Protein AF-0000000067027604 (afdb_homodimer)

Foldseek 3Di:
DDPPPPDPPPPPPPPPPPPPPPLQFDADPCQVVVQVVQQVVCVVDPFDWDFDLPDDADPPFDPLQVDAQDDDPPDDPQSNFQWHWDKDWQA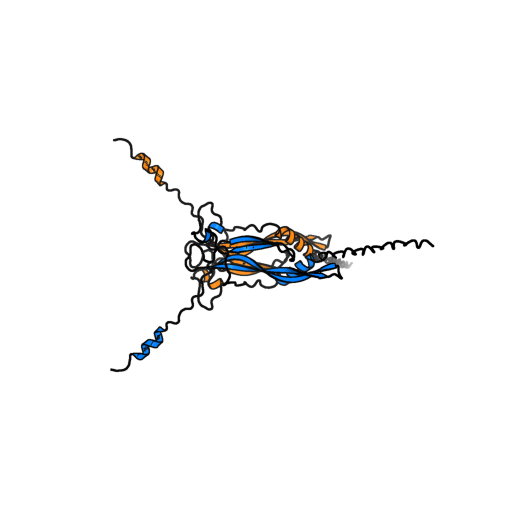DPQKVVRTDIAIHTRYQPGHPDPQKGKTFGKTWGWMWGFDDQDSVVSHTDTDIDIDIGTHTIDIDHDDDPPPPPPPPPPVPPPPPDD/DPPPPDPPDPPPPPPPPPPPPPLQFDADPCQVVVQVVQQVVCVVPPFDWDFDLPDDADPPFDPLQVDAQDDDPPDDPQSNFQWHWDKDWQADPQKVVRTDIAIGTRYQPGHPDPQKGKTFGKTWGWMWGFDDQDSVVSHTDTDIDIDIGTHTIDIGHDDDPPPPPPPPPPPPPPPDDD

InterPro domains:
  IPR010345 Interleukin-17 family [PF06083] (81-156)
  IPR029034 Cystine-knot cytokine [G3DSA:2.10.90.10] (58-162)
  IPR029034 Cystine-knot cytokine [SSF57501] (61-159)

Nearest PDB structures (foldseek):
  8usr-assembly2_D-2  TM=6.820E-01  e=3.608E-06  Homo sapiens
  5hi4-assembly1_A  TM=7.005E-01  e=5.761E-06  Homo sapiens
  7z2m-assembly1_K  TM=6.829E-01  e=5.761E-06  Homo sapiens
  7z2m-assembly2_I  TM=6.616E-01  e=6.108E-06  Homo sapiens
  5nan-assembly2_E  TM=6.176E-01  e=4.300E-06  Homo sapiens

Secondary structure (DSSP, 8-state):
------------------------PBPPTTHHHHHHHHHHHHHTS----B--TT----SSPPGGGGSPPP-STT--HHHHBSS-EEEEEEE-TTEESSEEEEEEE--SBPTTSTT-EEEEEEEEEEEEEEEEEETTTTEEEEEEEEEEEEEEEEEEPPP------TTSGGGGTT----/-------------------------B--TTHHHHHHHHHHHHHTS----B--TT----SSPPGGGGSPPP-STT--HHHHBSS-EEEEEEE-TTEESSEEEEEEE--SBPTTSTT-EEEEEEEEEEEEEEEEEETTTTEEEEEEEEEEEEEEEEEEPPP------GGGTGGGGG----

Structure (mmCIF, N/CA/C/O backbone):
data_AF-0000000067027604-model_v1
#
loop_
_entity.id
_entity.type
_entity.pdbx_description
1 polymer Interleukin-17
#
loop_
_atom_site.group_PDB
_atom_site.id
_atom_site.type_symbol
_atom_site.label_atom_id
_atom_site.label_alt_id
_atom_site.label_comp_id
_atom_site.label_asym_id
_atom_site.label_entity_id
_atom_site.label_seq_id
_atom_site.pdbx_PDB_ins_code
_atom_site.Cartn_x
_atom_site.Cartn_y
_atom_site.Cartn_z
_atom_site.occupancy
_atom_site.B_iso_or_equiv
_atom_site.auth_seq_id
_atom_site.auth_comp_id
_atom_site.auth_asym_id
_atom_site.auth_atom_id
_atom_site.pdbx_PDB_model_num
ATOM 1 N N . MET A 1 1 ? -77.75 60.719 7.766 1 31.36 1 MET A N 1
ATOM 2 C CA . MET A 1 1 ? -76.438 60.5 8.359 1 31.36 1 MET A CA 1
ATOM 3 C C . MET A 1 1 ? -75.75 59.25 7.746 1 31.36 1 MET A C 1
ATOM 5 O O . MET A 1 1 ? -76.25 58.156 7.828 1 31.36 1 MET A O 1
ATOM 9 N N . SER A 1 2 ? -75 59.469 6.578 1 37.28 2 SER A N 1
ATOM 10 C CA . SER A 1 2 ? -74.312 58.531 5.656 1 37.28 2 SER A CA 1
ATOM 11 C C . SER A 1 2 ? -73.125 57.875 6.32 1 37.28 2 SER A C 1
ATOM 13 O O . SER A 1 2 ? -72.25 58.531 6.832 1 37.28 2 SER A O 1
ATOM 15 N N . VAL A 1 3 ? -73.375 56.75 6.941 1 43.09 3 VAL A N 1
ATOM 16 C CA . VAL A 1 3 ? -72.375 55.938 7.621 1 43.09 3 VAL A CA 1
ATOM 17 C C . VAL A 1 3 ? -71.312 55.469 6.613 1 43.09 3 VAL A C 1
ATOM 19 O O . VAL A 1 3 ? -71.625 54.75 5.668 1 43.09 3 VAL A O 1
ATOM 22 N N . THR A 1 4 ? -70.25 56.281 6.348 1 41.25 4 THR A N 1
ATOM 23 C CA . THR A 1 4 ? -69.125 55.906 5.473 1 41.25 4 THR A CA 1
ATOM 24 C C . THR A 1 4 ? -68.375 54.75 6.047 1 41.25 4 THR A C 1
ATOM 26 O O . THR A 1 4 ? -68 54.75 7.23 1 41.25 4 THR A O 1
ATOM 29 N N . PHE A 1 5 ? -68.5 53.562 5.48 1 42.62 5 PHE A N 1
ATOM 30 C CA . PHE A 1 5 ? -67.812 52.312 5.742 1 42.62 5 PHE A CA 1
ATOM 31 C C . PHE A 1 5 ? -66.312 52.469 5.48 1 42.62 5 PHE A C 1
ATOM 33 O O . PHE A 1 5 ? -65.875 52.719 4.348 1 42.62 5 PHE A O 1
ATOM 40 N N . ARG A 1 6 ? -65.5 53 6.508 1 37.09 6 ARG A N 1
ATOM 41 C CA . ARG A 1 6 ? -64.062 53.062 6.391 1 37.09 6 ARG A CA 1
ATOM 42 C C . ARG A 1 6 ? -63.469 51.656 6.184 1 37.09 6 ARG A C 1
ATOM 44 O O . ARG A 1 6 ? -63.781 50.75 6.934 1 37.09 6 ARG A O 1
ATOM 51 N N . SER A 1 7 ? -63.031 51.281 4.961 1 38.53 7 SER A N 1
ATOM 52 C CA . SER A 1 7 ? -62.281 50.125 4.543 1 38.53 7 SER A CA 1
ATOM 53 C C . SER A 1 7 ? -61 49.938 5.355 1 38.53 7 SER A C 1
ATOM 55 O O . SER A 1 7 ? -60.219 50.906 5.52 1 38.53 7 SER A O 1
ATOM 57 N N . ALA A 1 8 ? -61.031 49.094 6.379 1 40.06 8 ALA A N 1
ATOM 58 C CA . ALA A 1 8 ? -59.844 48.719 7.172 1 40.06 8 ALA A CA 1
ATOM 59 C C . ALA A 1 8 ? -58.75 48.125 6.285 1 40.06 8 ALA A C 1
ATOM 61 O O . ALA A 1 8 ? -59 47.219 5.516 1 40.06 8 ALA A O 1
ATOM 62 N N . SER A 1 9 ? -57.75 48.969 5.938 1 40.44 9 SER A N 1
ATOM 63 C CA . SER A 1 9 ? -56.531 48.5 5.258 1 40.44 9 SER A CA 1
ATOM 64 C C . SER A 1 9 ? -55.844 47.406 6.039 1 40.44 9 SER A C 1
ATOM 66 O O . SER A 1 9 ? -55.688 47.5 7.258 1 40.44 9 SER A O 1
ATOM 68 N N . THR A 1 10 ? -56 46.125 5.703 1 42.69 10 THR A N 1
ATOM 69 C CA . THR A 1 10 ? -55.25 44.969 6.176 1 42.69 10 THR A CA 1
ATOM 70 C C . THR A 1 10 ? -53.75 45.188 5.965 1 42.69 10 THR A C 1
ATOM 72 O O . THR A 1 10 ? -53.281 45.25 4.824 1 42.69 10 THR A O 1
ATOM 75 N N . ARG A 1 11 ? -53.062 45.812 6.934 1 38.81 11 ARG A N 1
ATOM 76 C CA . ARG A 1 11 ? -51.594 45.812 6.918 1 38.81 11 ARG A CA 1
ATOM 77 C C . ARG A 1 11 ? -51.062 44.375 6.895 1 38.81 11 ARG A C 1
ATOM 79 O O . ARG A 1 11 ? -51.281 43.594 7.816 1 38.81 11 ARG A O 1
ATOM 86 N N . ARG A 1 12 ? -50.812 43.781 5.684 1 37.56 12 ARG A N 1
ATOM 87 C CA . ARG A 1 12 ? -49.969 42.594 5.555 1 37.56 12 ARG A CA 1
ATOM 88 C C . ARG A 1 12 ? -48.625 42.781 6.203 1 37.56 12 ARG A C 1
ATOM 90 O O . ARG A 1 12 ? -47.844 43.625 5.781 1 37.56 12 ARG A O 1
ATOM 97 N N . GLN A 1 13 ? -48.531 42.625 7.516 1 41.41 13 GLN A N 1
ATOM 98 C CA . GLN A 1 13 ? -47.188 42.531 8.07 1 41.41 13 GLN A CA 1
ATOM 99 C C . GLN A 1 13 ? -46.344 41.5 7.301 1 41.41 13 GLN A C 1
ATOM 101 O O . GLN A 1 13 ? -46.719 40.312 7.223 1 41.41 13 GLN A O 1
ATOM 106 N N . LYS A 1 14 ? -45.625 41.938 6.215 1 41.62 14 LYS A N 1
ATOM 107 C CA . LYS A 1 14 ? -44.531 41.094 5.664 1 41.62 14 LYS A CA 1
ATOM 108 C C . LYS A 1 14 ? -43.656 40.531 6.77 1 41.62 14 LYS A C 1
ATOM 110 O O . LYS A 1 14 ? -43 41.312 7.5 1 41.62 14 LYS A O 1
ATOM 115 N N . ILE A 1 15 ? -44.062 39.438 7.352 1 42.03 15 ILE A N 1
ATOM 116 C CA . ILE A 1 15 ? -43.031 38.719 8.078 1 42.03 15 ILE A CA 1
ATOM 117 C C . ILE A 1 15 ? -41.781 38.625 7.23 1 42.03 15 ILE A C 1
ATOM 119 O O . ILE A 1 15 ? -41.812 38.125 6.105 1 42.03 15 ILE A O 1
ATOM 123 N N . HIS A 1 16 ? -40.844 39.656 7.336 1 41.84 16 HIS A N 1
ATOM 124 C CA . HIS A 1 16 ? -39.5 39.375 6.844 1 41.84 16 HIS A CA 1
ATOM 125 C C . HIS A 1 16 ? -39.031 37.969 7.273 1 41.84 16 HIS A C 1
ATOM 127 O O . HIS A 1 16 ? -38.875 37.719 8.469 1 41.84 16 HIS A O 1
ATOM 133 N N . LEU A 1 17 ? -39.375 36.938 6.594 1 43.19 17 LEU A N 1
ATOM 134 C CA . LEU A 1 17 ? -38.531 35.75 6.738 1 43.19 17 LEU A CA 1
ATOM 135 C C . LEU A 1 17 ? -37.062 36.125 6.898 1 43.19 17 LEU A C 1
ATOM 137 O O . LEU A 1 17 ? -36.469 36.719 5.988 1 43.19 17 LEU A O 1
ATOM 141 N N . SER A 1 18 ? -36.656 36.594 8.109 1 42.34 18 SER A N 1
ATOM 142 C CA . SER A 1 18 ? -35.219 36.562 8.359 1 42.34 18 SER A CA 1
ATOM 143 C C . SER A 1 18 ? -34.562 35.406 7.578 1 42.34 18 SER A C 1
ATOM 145 O O . SER A 1 18 ? -35.062 34.281 7.574 1 42.34 18 SER A O 1
ATOM 147 N N . SER A 1 19 ? -34.031 35.625 6.418 1 45.84 19 SER A N 1
ATOM 148 C CA . SER A 1 19 ? -33.062 34.75 5.781 1 45.84 19 SER A CA 1
ATOM 149 C C . SER A 1 19 ? -32.281 33.938 6.816 1 45.84 19 SER A C 1
ATOM 151 O O . SER A 1 19 ? -31.516 34.531 7.598 1 45.84 19 SER A O 1
ATOM 153 N N . VAL A 1 20 ? -32.75 33 7.508 1 47.34 20 VAL A N 1
ATOM 154 C CA . VAL A 1 20 ? -31.859 32.062 8.172 1 47.34 20 VAL A CA 1
ATOM 155 C C . VAL A 1 20 ? -30.516 32.031 7.461 1 47.34 20 VAL A C 1
ATOM 157 O O . VAL A 1 20 ? -30.422 31.609 6.309 1 47.34 20 VAL A O 1
ATOM 160 N N . GLU A 1 21 ? -29.688 32.969 7.57 1 49.53 21 GLU A N 1
ATOM 161 C CA . GLU A 1 21 ? -28.281 32.844 7.16 1 49.53 21 GLU A CA 1
ATOM 162 C C . GLU A 1 21 ? -27.766 31.438 7.379 1 49.53 21 GLU A C 1
ATOM 164 O O . GLU A 1 21 ? -27.688 30.969 8.516 1 49.53 21 GLU A O 1
ATOM 169 N N . GLU A 1 22 ? -28.188 30.5 6.625 1 55.69 22 GLU A N 1
ATOM 170 C CA . GLU A 1 22 ? -27.547 29.188 6.664 1 55.69 22 GLU A CA 1
ATOM 171 C C . GLU A 1 22 ? -26.094 29.297 7.082 1 55.69 22 GLU A C 1
ATOM 173 O O . GLU A 1 22 ? -25.297 29.969 6.422 1 55.69 22 GLU A O 1
ATOM 178 N N . THR A 1 23 ? -25.766 29.5 8.32 1 60.03 23 THR A N 1
ATOM 179 C CA . THR A 1 23 ? -24.406 29.5 8.852 1 60.03 23 THR A CA 1
ATOM 180 C C . THR A 1 23 ? -23.531 28.5 8.109 1 60.03 23 THR A C 1
ATOM 182 O O . THR A 1 23 ? -23.766 27.297 8.172 1 60.03 23 THR A O 1
ATOM 185 N N . ILE A 1 24 ? -23 28.781 6.938 1 78.62 24 ILE A N 1
ATOM 186 C CA . ILE A 1 24 ? -22.062 27.969 6.16 1 78.62 24 ILE A CA 1
ATOM 187 C C . ILE A 1 24 ? -20.797 27.719 6.98 1 78.62 24 ILE A C 1
ATOM 189 O O . ILE A 1 24 ? -20.156 28.656 7.469 1 78.62 24 ILE A O 1
ATOM 193 N N . CYS A 1 25 ? -20.641 26.609 7.637 1 90.75 25 CYS A N 1
ATOM 194 C CA . CYS A 1 25 ? -19.422 26.234 8.336 1 90.75 25 CYS A CA 1
ATOM 195 C C . CYS A 1 25 ? -18.234 26.188 7.379 1 90.75 25 CYS A C 1
ATOM 197 O O . CYS A 1 25 ? -18.391 25.891 6.195 1 90.75 25 CYS A O 1
ATOM 199 N N . GLU A 1 26 ? -17.172 26.719 7.91 1 92.94 26 GLU A N 1
ATOM 200 C CA . GLU A 1 26 ? -15.914 26.641 7.168 1 92.94 26 GLU A CA 1
ATOM 201 C C . GLU A 1 26 ? -14.992 25.578 7.758 1 92.94 26 GLU A C 1
ATOM 203 O O . GLU A 1 26 ? -15.172 25.141 8.898 1 92.94 26 GLU A O 1
ATOM 208 N N . GLU A 1 27 ? -13.977 25.141 7.008 1 91.38 27 GLU A N 1
ATOM 209 C CA . GLU A 1 27 ? -12.938 24.25 7.531 1 91.38 27 GLU A CA 1
ATOM 210 C C . GLU A 1 27 ? -12.031 24.984 8.516 1 91.38 27 GLU A C 1
ATOM 212 O O . GLU A 1 27 ? -11.695 26.156 8.297 1 91.38 27 GLU A O 1
ATOM 217 N N . PRO A 1 28 ? -11.68 24.328 9.578 1 91.19 28 PRO A N 1
ATOM 218 C CA . PRO A 1 28 ? -10.742 24.984 10.492 1 91.19 28 PRO A CA 1
ATOM 219 C C . PRO A 1 28 ? -9.398 25.297 9.836 1 91.19 28 PRO A C 1
ATOM 221 O O . PRO A 1 28 ? -8.93 24.531 8.992 1 91.19 28 PRO A O 1
ATOM 224 N N . ASP A 1 29 ? -8.781 26.312 10.328 1 85.69 29 ASP A N 1
ATOM 225 C CA . ASP A 1 29 ? -7.535 26.797 9.727 1 85.69 29 ASP A CA 1
ATOM 226 C C . ASP A 1 29 ? -6.395 25.812 9.984 1 85.69 29 ASP A C 1
ATOM 228 O O . ASP A 1 29 ? -5.422 25.766 9.227 1 85.69 29 ASP A O 1
ATOM 232 N N . ASP A 1 30 ? -6.527 25.047 11.055 1 85.69 30 ASP A N 1
ATOM 233 C CA . ASP A 1 30 ? -5.422 24.172 11.438 1 85.69 30 ASP A CA 1
ATOM 234 C C . ASP A 1 30 ? -5.688 22.734 11.008 1 85.69 30 ASP A C 1
ATOM 236 O O . ASP A 1 30 ? -5.082 21.797 11.531 1 85.69 30 ASP A O 1
ATOM 240 N N . LEU A 1 31 ? -6.59 22.547 10.125 1 87.25 31 LEU A N 1
ATOM 241 C CA . LEU A 1 31 ? -7.004 21.219 9.727 1 87.25 31 LEU A CA 1
ATOM 242 C C . LEU A 1 31 ? -5.816 20.422 9.188 1 87.25 31 LEU A C 1
ATOM 244 O O . LEU A 1 31 ? -5.633 19.25 9.555 1 87.25 31 LEU A O 1
ATOM 248 N N . ASP A 1 32 ? -5.062 21.016 8.375 1 80.19 32 ASP A N 1
ATOM 249 C CA . ASP A 1 32 ? -3.9 20.359 7.797 1 80.19 32 ASP A CA 1
ATOM 250 C C . ASP A 1 32 ? -2.896 19.953 8.875 1 80.19 32 ASP A C 1
ATOM 252 O O . ASP A 1 32 ? -2.328 18.859 8.828 1 80.19 32 ASP A O 1
ATOM 256 N N . LEU A 1 33 ? -2.703 20.828 9.758 1 80.94 33 LEU A N 1
ATOM 257 C CA . LEU A 1 33 ? -1.783 20.531 10.852 1 80.94 33 LEU A CA 1
ATOM 258 C C . LEU A 1 33 ? -2.297 19.359 11.688 1 80.94 33 LEU A C 1
ATOM 260 O O . LEU A 1 33 ? -1.521 18.484 12.102 1 80.94 33 LEU A O 1
ATOM 264 N N . ARG A 1 34 ? -3.6 19.312 11.945 1 86.69 34 ARG A N 1
ATOM 265 C CA . ARG A 1 34 ? -4.203 18.219 12.711 1 86.69 34 ARG A CA 1
ATOM 266 C C . ARG A 1 34 ? -4.02 16.891 12 1 86.69 34 ARG A C 1
ATOM 268 O O . ARG A 1 34 ? -3.723 15.867 12.641 1 86.69 34 ARG A O 1
ATOM 275 N N . LEU A 1 35 ? -4.238 16.953 10.695 1 85.75 35 LEU A N 1
ATOM 276 C CA . LEU A 1 35 ? -4.074 15.734 9.914 1 85.75 35 LEU A CA 1
ATOM 277 C C . LEU A 1 35 ? -2.635 15.234 9.977 1 85.75 35 LEU A C 1
ATOM 279 O O . LEU A 1 35 ? -2.395 14.039 10.156 1 85.75 35 LEU A O 1
ATOM 283 N N . PHE A 1 36 ? -1.745 16.062 9.852 1 78.88 36 PHE A N 1
ATOM 284 C CA . PHE A 1 36 ? -0.335 15.695 9.875 1 78.88 36 PHE A CA 1
ATOM 285 C C . PHE A 1 36 ? 0.044 15.102 11.227 1 78.88 36 PHE A C 1
ATOM 287 O O . PHE A 1 36 ? 0.771 14.109 11.289 1 78.88 36 PHE A O 1
ATOM 294 N N . ASP A 1 37 ? -0.42 15.734 12.281 1 81.69 37 ASP A N 1
ATOM 295 C CA . ASP A 1 37 ? -0.165 15.203 13.617 1 81.69 37 ASP A CA 1
ATOM 296 C C . ASP A 1 37 ? -0.707 13.781 13.758 1 81.69 37 ASP A C 1
ATOM 298 O O . ASP A 1 37 ? -0.036 12.906 14.305 1 81.69 37 ASP A O 1
ATOM 302 N N . TRP A 1 38 ? -1.864 13.586 13.234 1 87.38 38 TRP A N 1
ATOM 303 C CA . TRP A 1 38 ? -2.502 12.273 13.281 1 87.38 38 TRP A CA 1
ATOM 304 C C . TRP A 1 38 ? -1.715 11.258 12.461 1 87.38 38 TRP A C 1
ATOM 306 O O . TRP A 1 38 ? -1.527 10.117 12.891 1 87.38 38 TRP A O 1
ATOM 316 N N . TYR A 1 39 ? -1.18 11.711 11.32 1 80.25 39 TYR A N 1
ATOM 317 C CA . TYR A 1 39 ? -0.356 10.859 10.461 1 80.25 39 TYR A CA 1
ATOM 318 C C . TYR A 1 39 ? 0.909 10.422 11.188 1 80.25 39 TYR A C 1
ATOM 320 O O . TYR A 1 39 ? 1.247 9.234 11.195 1 80.25 39 TYR A O 1
ATOM 328 N N . LYS A 1 40 ? 1.561 11.336 11.758 1 75.88 40 LYS A N 1
ATOM 329 C CA . LYS A 1 40 ? 2.809 11.039 12.453 1 75.88 40 LYS A CA 1
ATOM 330 C C . LYS A 1 40 ? 2.578 10.078 13.617 1 75.88 40 LYS A C 1
ATOM 332 O O . LYS A 1 40 ? 3.35 9.133 13.812 1 75.88 40 LYS A O 1
ATOM 337 N N . GLU A 1 41 ? 1.541 10.273 14.359 1 80.25 41 GLU A N 1
ATOM 338 C CA . GLU A 1 41 ? 1.223 9.414 15.492 1 80.25 41 GLU A CA 1
ATOM 339 C C . GLU A 1 41 ? 0.902 7.992 15.039 1 80.25 41 GLU A C 1
ATOM 341 O O . GLU A 1 41 ? 1.282 7.02 15.695 1 80.25 41 GLU A O 1
ATOM 346 N N . SER A 1 42 ? 0.217 7.875 13.875 1 79.44 42 SER A N 1
ATOM 347 C CA . SER A 1 42 ? -0.24 6.578 13.383 1 79.44 42 SER A CA 1
ATOM 348 C C . SER A 1 42 ? 0.879 5.832 12.664 1 79.44 42 SER A C 1
ATOM 350 O O . SER A 1 42 ? 0.852 4.605 12.57 1 79.44 42 SER A O 1
ATOM 352 N N . SER A 1 43 ? 1.734 6.566 11.922 1 71 43 SER A N 1
ATOM 353 C CA . SER A 1 43 ? 2.82 5.945 11.172 1 71 43 SER A CA 1
ATOM 354 C C . SER A 1 43 ? 3.793 5.227 12.102 1 71 43 SER A C 1
ATOM 356 O O . SER A 1 43 ? 4.469 4.281 11.68 1 71 43 SER A O 1
ATOM 358 N N . ASP A 1 44 ? 3.975 5.688 13.289 1 60.75 44 ASP A N 1
ATOM 359 C CA . ASP A 1 44 ? 4.871 5.074 14.266 1 60.75 44 ASP A CA 1
ATOM 360 C C . ASP A 1 44 ? 4.34 3.715 14.719 1 60.75 44 ASP A C 1
ATOM 362 O O . ASP A 1 44 ? 5.07 2.93 15.328 1 60.75 44 ASP A O 1
ATOM 366 N N . SER A 1 45 ? 3.125 3.529 14.391 1 56.91 45 SER A N 1
ATOM 367 C CA . SER A 1 45 ? 2.529 2.27 14.82 1 56.91 45 SER A CA 1
ATOM 368 C C . SER A 1 45 ? 2.598 1.22 13.711 1 56.91 45 SER A C 1
ATOM 370 O O . SER A 1 45 ? 2.607 1.559 12.531 1 56.91 45 SER A O 1
ATOM 372 N N . TYR A 1 46 ? 3.254 0.131 13.953 1 56.66 46 TYR A N 1
ATOM 373 C CA . TYR A 1 46 ? 3.406 -1.013 13.062 1 56.66 46 TYR A CA 1
ATOM 374 C C . TYR A 1 46 ? 2.133 -1.251 12.258 1 56.66 46 TYR A C 1
ATOM 376 O O . TYR A 1 46 ? 1.027 -1.147 12.797 1 56.66 46 TYR A O 1
ATOM 384 N N . SER A 1 47 ? 2.268 -0.988 10.922 1 62.03 47 SER A N 1
ATOM 385 C CA . SER A 1 47 ? 1.156 -1.332 10.039 1 62.03 47 SER A CA 1
ATOM 386 C C . SER A 1 47 ? 0.867 -2.83 10.07 1 62.03 47 SER A C 1
ATOM 388 O O . SER A 1 47 ? 1.703 -3.639 9.664 1 62.03 47 SER A O 1
ATOM 390 N N . ALA A 1 48 ? 0.067 -3.213 11.055 1 64.06 48 ALA A N 1
ATOM 391 C CA . ALA A 1 48 ? -0.371 -4.605 11.039 1 64.06 48 ALA A CA 1
ATOM 392 C C . ALA A 1 48 ? -1.144 -4.922 9.766 1 64.06 48 ALA A C 1
ATOM 394 O O . ALA A 1 48 ? -1.804 -4.047 9.195 1 64.06 48 ALA A O 1
ATOM 395 N N . GLU A 1 49 ? -0.749 -6.074 9.297 1 75.44 49 GLU A N 1
ATOM 396 C CA . GLU A 1 49 ? -1.524 -6.582 8.172 1 75.44 49 GLU A CA 1
ATOM 397 C C . GLU A 1 49 ? -2.998 -6.727 8.531 1 75.44 49 GLU A C 1
ATOM 399 O O . GLU A 1 49 ? -3.33 -7.277 9.586 1 75.44 49 GLU A O 1
ATOM 404 N N . ILE A 1 50 ? -3.809 -6.102 7.801 1 87.06 50 ILE A N 1
ATOM 405 C CA . ILE A 1 50 ? -5.242 -6.316 7.945 1 87.06 50 ILE A CA 1
ATOM 406 C C . ILE A 1 50 ? -5.68 -7.48 7.059 1 87.06 50 ILE A C 1
ATOM 408 O O . ILE A 1 50 ? -5.586 -7.406 5.832 1 87.06 50 ILE A O 1
ATOM 412 N N . ILE A 1 51 ? -6.102 -8.5 7.715 1 90.56 51 ILE A N 1
ATOM 413 C CA . ILE A 1 51 ? -6.469 -9.711 6.988 1 90.56 51 ILE A CA 1
ATOM 414 C C . ILE A 1 51 ? -7.965 -9.688 6.672 1 90.56 51 ILE A C 1
ATOM 416 O O . ILE A 1 51 ? -8.789 -9.477 7.562 1 90.56 51 ILE A O 1
ATOM 420 N N . ASP A 1 52 ? -8.258 -9.867 5.426 1 92.31 52 ASP A N 1
ATOM 421 C CA . ASP A 1 52 ? -9.648 -9.914 4.973 1 92.31 52 ASP A CA 1
ATOM 422 C C . ASP A 1 52 ? -9.891 -11.125 4.066 1 92.31 52 ASP A C 1
ATOM 424 O O . ASP A 1 52 ? -10 -10.977 2.848 1 92.31 52 ASP A O 1
ATOM 428 N N . GLU A 1 53 ? -10.117 -12.266 4.648 1 91.25 53 GLU A N 1
ATOM 429 C CA . GLU A 1 53 ? -10.305 -13.5 3.896 1 91.25 53 GLU A CA 1
ATOM 430 C C . GLU A 1 53 ? -11.703 -13.578 3.297 1 91.25 53 GLU A C 1
ATOM 432 O O . GLU A 1 53 ? -11.93 -14.297 2.322 1 91.25 53 GLU A O 1
ATOM 437 N N . ASP A 1 54 ? -12.617 -12.844 3.865 1 91.75 54 ASP A N 1
ATOM 438 C CA . ASP A 1 54 ? -14.016 -12.953 3.479 1 91.75 54 ASP A CA 1
ATOM 439 C C . ASP A 1 54 ? -14.422 -11.805 2.559 1 91.75 54 ASP A C 1
ATOM 441 O O . ASP A 1 54 ? -15.609 -11.5 2.418 1 91.75 54 ASP A O 1
ATOM 445 N N . TRP A 1 55 ? -13.406 -11.18 1.978 1 94.38 55 TRP A N 1
ATOM 446 C CA . TRP A 1 55 ? -13.742 -10.078 1.081 1 94.38 55 TRP A CA 1
ATOM 447 C C . TRP A 1 55 ? -14.641 -10.555 -0.051 1 94.38 55 TRP A C 1
ATOM 449 O O . TRP A 1 55 ? -14.625 -11.734 -0.421 1 94.38 55 TRP A O 1
ATOM 459 N N . ILE A 1 56 ? -15.484 -9.641 -0.556 1 92.62 56 ILE A N 1
ATOM 460 C CA . ILE A 1 56 ? -16.438 -9.961 -1.606 1 92.62 56 ILE A CA 1
ATOM 461 C C . ILE A 1 56 ? -16.078 -9.211 -2.887 1 92.62 56 ILE A C 1
ATOM 463 O O . ILE A 1 56 ? -16.078 -7.98 -2.91 1 92.62 56 ILE A O 1
ATOM 467 N N . PRO A 1 57 ? -15.711 -9.977 -3.893 1 91.12 57 PRO A N 1
ATOM 468 C CA . PRO A 1 57 ? -15.422 -9.305 -5.164 1 91.12 57 PRO A CA 1
ATOM 469 C C . PRO A 1 57 ? -16.672 -8.68 -5.793 1 91.12 57 PRO A C 1
ATOM 471 O O . PRO A 1 57 ? -17.797 -8.953 -5.352 1 91.12 57 PRO A O 1
ATOM 474 N N . MET A 1 58 ? -16.359 -7.844 -6.684 1 90 58 MET A N 1
ATOM 475 C CA . MET A 1 58 ? -17.469 -7.305 -7.473 1 90 58 MET A CA 1
ATOM 476 C C . MET A 1 58 ? -18.156 -8.414 -8.266 1 90 58 MET A C 1
ATOM 478 O O . MET A 1 58 ? -17.516 -9.367 -8.703 1 90 58 MET A O 1
ATOM 482 N N . PHE A 1 59 ? -19.531 -8.266 -8.445 1 92.88 59 PHE A N 1
ATOM 483 C CA . PHE A 1 59 ? -20.297 -9.211 -9.25 1 92.88 59 PHE A CA 1
ATOM 484 C C . PHE A 1 59 ? -21.094 -8.484 -10.328 1 92.88 59 PHE A C 1
ATOM 486 O O . PHE A 1 59 ? -21.75 -7.477 -10.047 1 92.88 59 PHE A O 1
ATOM 493 N N . PRO A 1 60 ? -21.141 -8.984 -11.586 1 96.19 60 PRO A N 1
ATOM 494 C CA . PRO A 1 60 ? -20.281 -10.094 -12.039 1 96.19 60 PRO A CA 1
ATOM 495 C C . PRO A 1 60 ? -18.812 -9.703 -12.133 1 96.19 60 PRO A C 1
ATOM 497 O O . PRO A 1 60 ? -18.484 -8.523 -12.305 1 96.19 60 PRO A O 1
ATOM 500 N N . GLU A 1 61 ? -17.891 -10.719 -11.969 1 96.62 61 GLU A N 1
ATOM 501 C CA . GLU A 1 61 ? -16.453 -10.469 -12.148 1 96.62 61 GLU A CA 1
ATOM 502 C C . GLU A 1 61 ? -16.141 -10.102 -13.602 1 96.62 61 GLU A C 1
ATOM 504 O O . GLU A 1 61 ? -16.828 -10.539 -14.523 1 96.62 61 GLU A O 1
ATOM 509 N N . PRO A 1 62 ? -15.195 -9.281 -13.812 1 97.06 62 PRO A N 1
ATOM 510 C CA . PRO A 1 62 ? -14.812 -8.953 -15.188 1 97.06 62 PRO A CA 1
ATOM 511 C C . PRO A 1 62 ? -14.312 -10.164 -15.969 1 97.06 62 PRO A C 1
ATOM 513 O O . PRO A 1 62 ? -13.914 -11.164 -15.367 1 97.06 62 PRO A O 1
ATOM 516 N N . ASP A 1 63 ? -14.32 -10.094 -17.234 1 97.25 63 ASP A N 1
ATOM 517 C CA . ASP A 1 63 ? -13.977 -11.188 -18.141 1 97.25 63 ASP A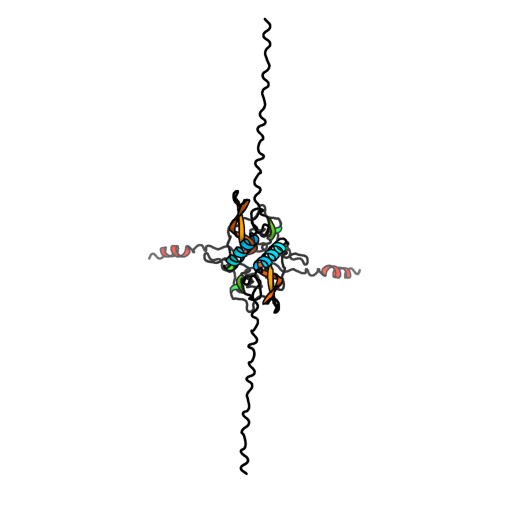 CA 1
ATOM 518 C C . ASP A 1 63 ? -12.555 -11.68 -17.891 1 97.25 63 ASP A C 1
ATOM 520 O O . ASP A 1 63 ? -12.25 -12.852 -18.109 1 97.25 63 ASP A O 1
ATOM 524 N N . ILE A 1 64 ? -11.672 -10.859 -17.469 1 97.31 64 ILE A N 1
ATOM 525 C CA . ILE A 1 64 ? -10.273 -11.211 -17.281 1 97.31 64 ILE A CA 1
ATOM 526 C C . ILE A 1 64 ? -10.156 -12.359 -16.281 1 97.31 64 ILE A C 1
ATOM 528 O O . ILE A 1 64 ? -9.195 -13.133 -16.328 1 97.31 64 ILE A O 1
ATOM 532 N N . CYS A 1 65 ? -11.141 -12.492 -15.445 1 97.81 65 CYS A N 1
ATOM 533 C CA . CYS A 1 65 ? -11.078 -13.492 -14.383 1 97.81 65 CYS A CA 1
ATOM 534 C C . CYS A 1 65 ? -11.375 -14.883 -14.922 1 97.81 65 CYS A C 1
ATOM 536 O O . CYS A 1 65 ? -11.109 -15.883 -14.258 1 97.81 65 CYS A O 1
ATOM 538 N N . LYS A 1 66 ? -11.883 -14.922 -16.109 1 96.06 66 LYS A N 1
ATOM 539 C CA . LYS A 1 66 ? -12.273 -16.188 -16.734 1 96.06 66 LYS A CA 1
ATOM 540 C C . LYS A 1 66 ? -11.18 -16.703 -17.672 1 96.06 66 LYS A C 1
ATOM 542 O O . LYS A 1 66 ? -11.297 -17.797 -18.234 1 96.06 66 LYS A O 1
ATOM 547 N N . LYS A 1 67 ? -10.133 -15.906 -17.812 1 96.5 67 LYS A N 1
ATOM 548 C CA . LYS A 1 67 ? -9.07 -16.234 -18.766 1 96.5 67 LYS A CA 1
ATOM 549 C C . LYS A 1 67 ? -7.746 -16.453 -18.062 1 96.5 67 LYS A C 1
ATOM 551 O O . LYS A 1 67 ? -7.512 -15.906 -16.984 1 96.5 67 LYS A O 1
ATOM 556 N N . LEU A 1 68 ? -6.922 -17.25 -18.672 1 95.75 68 LEU A N 1
ATOM 557 C CA . LEU A 1 68 ? -5.535 -17.344 -18.219 1 95.75 68 LEU A CA 1
ATOM 558 C C . LEU A 1 68 ? -4.812 -16.016 -18.422 1 95.75 68 LEU A C 1
ATOM 560 O O . LEU A 1 68 ? -5.156 -15.242 -19.312 1 95.75 68 LEU A O 1
ATOM 564 N N . PRO A 1 69 ? -3.82 -15.773 -17.578 1 96.88 69 PRO A N 1
ATOM 565 C CA . PRO A 1 69 ? -3.037 -14.555 -17.797 1 96.88 69 PRO A CA 1
ATOM 566 C C . PRO A 1 69 ? -2.42 -14.5 -19.203 1 96.88 69 PRO A C 1
ATOM 568 O O . PRO A 1 69 ? -1.936 -15.508 -19.703 1 96.88 69 PRO A O 1
ATOM 571 N N . GLU A 1 70 ? -2.531 -13.359 -19.75 1 95.88 70 GLU A N 1
ATOM 572 C CA . GLU A 1 70 ? -1.873 -13.117 -21.031 1 95.88 70 GLU A CA 1
ATOM 573 C C . GLU A 1 70 ? -0.385 -12.836 -20.844 1 95.88 70 GLU A C 1
ATOM 575 O O . GLU A 1 70 ? 0.001 -12.086 -19.953 1 95.88 70 GLU A O 1
ATOM 580 N N . THR A 1 71 ? 0.493 -13.406 -21.719 1 95.19 71 THR A N 1
ATOM 581 C CA . THR A 1 71 ? 1.921 -13.297 -21.438 1 95.19 71 THR A CA 1
ATOM 582 C C . THR A 1 71 ? 2.676 -12.797 -22.656 1 95.19 71 THR A C 1
ATOM 584 O O . THR A 1 71 ? 3.893 -12.969 -22.766 1 95.19 71 THR A O 1
ATOM 587 N N . GLY A 1 72 ? 1.984 -12.195 -23.562 1 94.5 72 GLY A N 1
ATOM 588 C CA . GLY A 1 72 ? 2.637 -11.648 -24.75 1 94.5 72 GLY A CA 1
ATOM 589 C C . GLY A 1 72 ? 3.605 -10.523 -24.422 1 94.5 72 GLY A C 1
ATOM 590 O O . GLY A 1 72 ? 3.607 -10 -23.312 1 94.5 72 GLY A O 1
ATOM 591 N N . ILE A 1 73 ? 4.383 -10.117 -25.375 1 92.69 73 ILE A N 1
ATOM 592 C CA . ILE A 1 73 ? 5.449 -9.141 -25.188 1 92.69 73 ILE A CA 1
ATOM 593 C C . ILE A 1 73 ? 4.855 -7.781 -24.844 1 92.69 73 ILE A C 1
ATOM 595 O O . ILE A 1 73 ? 5.441 -7.016 -24.078 1 92.69 73 ILE A O 1
ATOM 599 N N . ASP A 1 74 ? 3.627 -7.488 -25.266 1 93.62 74 ASP A N 1
ATOM 600 C CA . ASP A 1 74 ? 3.037 -6.168 -25.078 1 93.62 74 ASP A CA 1
ATOM 601 C C . ASP A 1 74 ? 2.066 -6.16 -23.906 1 93.62 74 ASP A C 1
ATOM 603 O O . ASP A 1 74 ? 1.3 -5.211 -23.734 1 93.62 74 ASP A O 1
ATOM 607 N N . THR A 1 75 ? 2.219 -7.145 -23.094 1 95.56 75 THR A N 1
ATOM 608 C CA . THR A 1 75 ? 1.247 -7.258 -22.016 1 95.56 75 THR A CA 1
ATOM 609 C C . THR A 1 75 ? 1.654 -6.387 -20.828 1 95.56 75 THR A C 1
ATOM 611 O O . THR A 1 75 ? 2.844 -6.16 -20.609 1 95.56 75 THR A O 1
ATOM 614 N N . SER A 1 76 ? 0.626 -5.871 -20.141 1 94.81 76 SER A N 1
ATOM 615 C CA . SER A 1 76 ? 0.839 -5.156 -18.891 1 94.81 76 SER A CA 1
ATOM 616 C C . SER A 1 76 ? 1.03 -6.125 -17.719 1 94.81 76 SER A C 1
ATOM 618 O O . SER A 1 76 ? 0.761 -7.32 -17.859 1 94.81 76 SER A O 1
ATOM 620 N N . THR A 1 77 ? 1.473 -5.621 -16.656 1 95.75 77 THR A N 1
ATOM 621 C CA . THR A 1 77 ? 1.639 -6.426 -15.445 1 95.75 77 THR A CA 1
ATOM 622 C C . THR A 1 77 ? 0.301 -7.004 -14.992 1 95.75 77 THR A C 1
ATOM 624 O O . THR A 1 77 ? 0.224 -8.172 -14.602 1 95.75 77 THR A O 1
ATOM 627 N N . MET A 1 78 ? -0.794 -6.211 -15.07 1 96.06 78 MET A N 1
ATOM 628 C CA . MET A 1 78 ? -2.105 -6.672 -14.625 1 96.06 78 MET A CA 1
ATOM 629 C C . MET A 1 78 ? -2.625 -7.789 -15.516 1 96.06 78 MET A C 1
ATOM 631 O O . MET A 1 78 ? -3.309 -8.703 -15.047 1 96.06 78 MET A O 1
ATOM 635 N N . GLN A 1 79 ? -2.285 -7.75 -16.75 1 97 79 GLN A N 1
ATOM 636 C CA . GLN A 1 79 ? -2.699 -8.805 -17.672 1 97 79 GLN A CA 1
ATOM 637 C C . GLN A 1 79 ? -1.982 -10.117 -17.359 1 97 79 GLN A C 1
ATOM 639 O O . GLN A 1 79 ? -2.508 -11.195 -17.625 1 97 79 GLN A O 1
ATOM 644 N N . ARG A 1 80 ? -0.83 -10.008 -16.766 1 97.5 80 ARG A N 1
ATOM 645 C CA . ARG A 1 80 ? -0.019 -11.188 -16.469 1 97.5 80 ARG A CA 1
ATOM 646 C C . ARG A 1 80 ? -0.183 -11.602 -15.008 1 97.5 80 ARG A C 1
ATOM 648 O O . ARG A 1 80 ? 0.217 -12.703 -14.617 1 97.5 80 ARG A O 1
ATOM 655 N N . SER A 1 81 ? -0.754 -10.789 -14.148 1 97.88 81 SER A N 1
ATOM 656 C CA . SER A 1 81 ? -0.935 -11.039 -12.719 1 97.88 81 SER A CA 1
ATOM 657 C C . SER A 1 81 ? -1.947 -12.156 -12.484 1 97.88 81 SER A C 1
ATOM 659 O O . SER A 1 81 ? -2.971 -12.227 -13.164 1 97.88 81 SER A O 1
ATOM 661 N N . LEU A 1 82 ? -1.653 -12.93 -11.492 1 98.44 82 LEU A N 1
ATOM 662 C CA . LEU A 1 82 ? -2.609 -13.961 -11.109 1 98.44 82 LEU A CA 1
ATOM 663 C C . LEU A 1 82 ? -3.805 -13.352 -10.375 1 98.44 82 LEU A C 1
ATOM 665 O O . LEU A 1 82 ? -4.898 -13.922 -10.391 1 98.44 82 LEU A O 1
ATOM 669 N N . CYS A 1 83 ? -3.615 -12.273 -9.734 1 98.62 83 CYS A N 1
ATOM 670 C CA . CYS A 1 83 ? -4.668 -11.539 -9.039 1 98.62 83 CYS A CA 1
ATOM 671 C C . CYS A 1 83 ? -4.66 -10.07 -9.438 1 98.62 83 CYS A C 1
ATOM 673 O O . CYS A 1 83 ? -4.215 -9.219 -8.672 1 98.62 83 CYS A O 1
ATOM 675 N N . PRO A 1 84 ? -5.211 -9.75 -10.609 1 98.12 84 PRO A N 1
ATOM 676 C CA . PRO A 1 84 ? -5.168 -8.359 -11.086 1 98.12 84 PRO A CA 1
ATOM 677 C C . PRO A 1 84 ? -6.066 -7.434 -10.273 1 98.12 84 PRO A C 1
ATOM 679 O O . PRO A 1 84 ? -7.055 -7.883 -9.688 1 98.12 84 PRO A O 1
ATOM 682 N N . TRP A 1 85 ? -5.68 -6.199 -10.242 1 96.81 85 TRP A N 1
ATOM 683 C CA . TRP A 1 85 ? -6.477 -5.168 -9.586 1 96.81 85 TRP A CA 1
ATOM 684 C C . TRP A 1 85 ? -6.562 -3.916 -10.445 1 96.81 85 TRP A C 1
ATOM 686 O O . TRP A 1 85 ? -5.883 -3.812 -11.477 1 96.81 85 TRP A O 1
ATOM 696 N N . GLN A 1 86 ? -7.414 -3.131 -10.086 1 93.06 86 GLN A N 1
ATOM 697 C CA . GLN A 1 86 ? -7.523 -1.802 -10.68 1 93.06 86 GLN A CA 1
ATOM 698 C C . GLN A 1 86 ? -7.414 -0.714 -9.617 1 93.06 86 GLN A C 1
ATOM 700 O O . GLN A 1 86 ? -7.875 -0.894 -8.484 1 93.06 86 GLN A O 1
ATOM 705 N N . TRP A 1 87 ? -6.789 0.364 -10.023 1 90.12 87 TRP A N 1
ATOM 706 C CA . TRP A 1 87 ? -6.691 1.506 -9.117 1 90.12 87 TRP A CA 1
ATOM 707 C C . TRP A 1 87 ? -7.918 2.406 -9.242 1 90.12 87 TRP A C 1
ATOM 709 O O . TRP A 1 87 ? -8.484 2.543 -10.328 1 90.12 87 TRP A O 1
ATOM 719 N N . ARG A 1 88 ? -8.219 2.932 -8.125 1 87.81 88 ARG A N 1
ATOM 720 C CA . ARG A 1 88 ? -9.312 3.896 -8.125 1 87.81 88 ARG A CA 1
ATOM 721 C C . ARG A 1 88 ? -9.062 5.008 -7.109 1 87.81 88 ARG A C 1
ATOM 723 O O . ARG A 1 88 ? -8.352 4.809 -6.125 1 87.81 88 ARG A O 1
ATOM 730 N N . LEU A 1 89 ? -9.625 6.121 -7.441 1 87.19 89 LEU A N 1
ATOM 731 C CA . LEU A 1 89 ? -9.609 7.223 -6.488 1 87.19 89 LEU A CA 1
ATOM 732 C C . LEU A 1 89 ? -10.875 7.23 -5.641 1 87.19 89 LEU A C 1
ATOM 734 O O . LEU A 1 89 ? -11.984 7.246 -6.18 1 87.19 89 LEU A O 1
ATOM 738 N N . ASN A 1 90 ? -10.703 7.094 -4.395 1 88.06 90 ASN A N 1
ATOM 739 C CA . ASN A 1 90 ? -11.789 7.184 -3.422 1 88.06 90 ASN A CA 1
ATOM 740 C C . ASN A 1 90 ? -11.969 8.609 -2.908 1 88.06 90 ASN A C 1
ATOM 742 O O . ASN A 1 90 ? -11.141 9.109 -2.145 1 88.06 90 ASN A O 1
ATOM 746 N N . HIS A 1 91 ? -13.055 9.297 -3.357 1 90.62 91 HIS A N 1
ATOM 747 C CA . HIS A 1 91 ? -13.312 10.672 -2.951 1 90.62 91 HIS A CA 1
ATOM 748 C C . HIS A 1 91 ? -14.367 10.727 -1.848 1 90.62 91 HIS A C 1
ATOM 750 O O . HIS A 1 91 ? -15.422 10.102 -1.96 1 90.62 91 HIS A O 1
ATOM 756 N N . ASP A 1 92 ? -14.094 11.414 -0.812 1 93.12 92 ASP A N 1
ATOM 757 C CA . ASP A 1 92 ? -14.992 11.664 0.31 1 93.12 92 ASP A CA 1
ATOM 758 C C . ASP A 1 92 ? -14.883 13.117 0.777 1 93.12 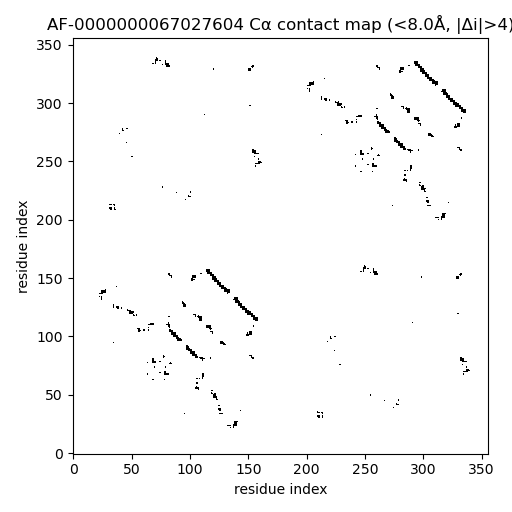92 ASP A C 1
ATOM 760 O O . ASP A 1 92 ? -13.875 13.516 1.359 1 93.12 92 ASP A O 1
ATOM 764 N N . GLU A 1 93 ? -15.938 13.93 0.581 1 91.88 93 GLU A N 1
ATOM 765 C CA . GLU A 1 93 ? -15.938 15.359 0.898 1 91.88 93 GLU A CA 1
ATOM 766 C C . GLU A 1 93 ? -15.883 15.586 2.406 1 91.88 93 GLU A C 1
ATOM 768 O O . GLU A 1 93 ? -15.562 16.688 2.859 1 91.88 93 GLU A O 1
ATOM 773 N N . HIS A 1 94 ? -16.172 14.594 3.148 1 94.56 94 HIS A N 1
ATOM 774 C CA . HIS A 1 94 ? -16.25 14.766 4.594 1 94.56 94 HIS A CA 1
ATOM 775 C C . HIS A 1 94 ? -15.023 14.172 5.281 1 94.56 94 HIS A C 1
ATOM 777 O O . HIS A 1 94 ? -15.023 13.969 6.5 1 94.56 94 HIS A O 1
ATOM 783 N N . ARG A 1 95 ? -13.977 13.945 4.469 1 94.06 95 ARG A N 1
ATOM 784 C CA . ARG A 1 95 ? -12.75 13.352 4.984 1 94.06 95 ARG A CA 1
ATOM 785 C C . ARG A 1 95 ? -11.523 14.133 4.52 1 94.06 95 ARG A C 1
ATOM 787 O O . ARG A 1 95 ? -11.508 14.688 3.42 1 94.06 95 ARG A O 1
ATOM 794 N N . GLU A 1 96 ? -10.578 14.188 5.414 1 89.44 96 GLU A N 1
ATOM 795 C CA . GLU A 1 96 ? -9.258 14.672 5.02 1 89.44 96 GLU A CA 1
ATOM 796 C C . GLU A 1 96 ? -8.195 13.594 5.211 1 89.44 96 GLU A C 1
ATOM 798 O O . GLU A 1 96 ? -8.109 12.984 6.281 1 89.44 96 GLU A O 1
ATOM 803 N N . PRO A 1 97 ? -7.375 13.352 4.207 1 87.44 97 PRO A N 1
ATOM 804 C CA . PRO A 1 97 ? -7.469 13.93 2.867 1 87.44 97 PRO A CA 1
ATOM 805 C C . PRO A 1 97 ? -8.719 13.484 2.117 1 87.44 97 PRO A C 1
ATOM 807 O O . PRO A 1 97 ? -9.234 12.391 2.363 1 87.44 97 PRO A O 1
ATOM 810 N N . LYS A 1 98 ? -9.164 14.227 1.155 1 88.69 98 LYS A N 1
ATOM 811 C CA . LYS A 1 98 ? -10.422 13.961 0.465 1 88.69 98 LYS A CA 1
ATOM 812 C C . LYS A 1 98 ? -10.258 12.852 -0.566 1 88.69 98 LYS A C 1
ATOM 814 O O . LYS A 1 98 ? -11.242 12.219 -0.967 1 88.69 98 LYS A O 1
ATOM 819 N N . ILE A 1 99 ? -9.023 12.719 -1.023 1 86.81 99 ILE A N 1
ATOM 820 C CA . ILE A 1 99 ? -8.781 11.727 -2.07 1 86.81 99 ILE A CA 1
ATOM 821 C C . ILE A 1 99 ? -7.793 10.68 -1.568 1 86.81 99 ILE A C 1
ATOM 823 O O . ILE A 1 99 ? -6.711 11.023 -1.076 1 86.81 99 ILE A O 1
ATOM 827 N N . LEU A 1 100 ? -8.148 9.422 -1.626 1 87.75 100 LEU A N 1
ATOM 828 C CA . LEU A 1 100 ? -7.27 8.289 -1.366 1 87.75 100 LEU A CA 1
ATOM 829 C C . LEU A 1 100 ? -7.207 7.363 -2.576 1 87.75 100 LEU A C 1
ATOM 831 O O . LEU A 1 100 ? -8.234 7.062 -3.189 1 87.75 100 LEU A O 1
ATOM 835 N N . SER A 1 101 ? -6.051 7.012 -2.914 1 87.38 101 SER A N 1
ATOM 836 C CA . SER A 1 101 ? -5.863 6.016 -3.965 1 87.38 101 SER A CA 1
ATOM 837 C C . SER A 1 101 ? -5.945 4.598 -3.406 1 87.38 101 SER A C 1
ATOM 839 O O . SER A 1 101 ? -5.293 4.281 -2.41 1 87.38 101 SER A O 1
ATOM 841 N N . GLU A 1 102 ? -6.809 3.787 -3.98 1 91.12 102 GLU A N 1
ATOM 842 C CA . GLU A 1 102 ? -6.91 2.41 -3.504 1 91.12 102 GLU A CA 1
ATOM 843 C C . GLU A 1 102 ? -7.012 1.429 -4.668 1 91.12 102 GLU A C 1
ATOM 845 O O . GLU A 1 102 ? -7.336 1.82 -5.789 1 91.12 102 GLU A O 1
ATOM 850 N N . ALA A 1 103 ? -6.617 0.214 -4.375 1 92.75 103 ALA A N 1
ATOM 851 C CA . ALA A 1 103 ? -6.742 -0.884 -5.328 1 92.75 103 ALA A CA 1
ATOM 852 C C . ALA A 1 103 ? -8.062 -1.623 -5.141 1 92.75 103 ALA A C 1
ATOM 854 O O . ALA A 1 103 ? -8.672 -1.561 -4.07 1 92.75 103 ALA A O 1
ATOM 855 N N . TYR A 1 104 ? -8.516 -2.189 -6.242 1 94.5 104 TYR A N 1
ATOM 856 C CA . TYR A 1 104 ? -9.656 -3.094 -6.227 1 94.5 104 TYR A CA 1
ATOM 857 C C . TYR A 1 104 ? -9.305 -4.426 -6.883 1 94.5 104 TYR A C 1
ATOM 859 O O . TYR A 1 104 ? -8.922 -4.465 -8.055 1 94.5 104 TYR A O 1
ATOM 867 N N . CYS A 1 105 ? -9.445 -5.434 -6.066 1 97.31 105 CYS A N 1
ATOM 868 C CA . CYS A 1 105 ? -9.156 -6.758 -6.602 1 97.31 105 CYS A CA 1
ATOM 869 C C . CYS A 1 105 ? -10.258 -7.215 -7.555 1 97.31 105 CYS A C 1
ATOM 871 O O . CYS A 1 105 ? -11.438 -7.09 -7.242 1 97.31 105 CYS A O 1
ATOM 873 N N . LEU A 1 106 ? -9.891 -7.832 -8.633 1 97.88 106 LEU A N 1
ATOM 874 C CA . LEU A 1 106 ? -10.859 -8.109 -9.688 1 97.88 106 LEU A CA 1
ATOM 875 C C . LEU A 1 106 ? -11.406 -9.531 -9.562 1 97.88 106 LEU A C 1
ATOM 877 O O . LEU A 1 106 ? -12.578 -9.773 -9.844 1 97.88 106 LEU A O 1
ATOM 881 N N . CYS A 1 107 ? -10.586 -10.438 -9.117 1 98.06 107 CYS A N 1
ATOM 882 C CA . CYS A 1 107 ? -10.945 -11.852 -9.203 1 98.06 107 CYS A CA 1
ATOM 883 C C . CYS A 1 107 ? -10.93 -12.5 -7.824 1 98.06 107 CYS A C 1
ATOM 885 O O . CYS A 1 107 ? -10.023 -12.25 -7.027 1 98.06 107 CYS A O 1
ATOM 887 N N . ARG A 1 108 ? -11.867 -13.352 -7.547 1 97.5 108 ARG A N 1
ATOM 888 C CA . ARG A 1 108 ? -11.875 -14.125 -6.309 1 97.5 108 ARG A CA 1
ATOM 889 C C . ARG A 1 108 ? -10.859 -15.258 -6.359 1 97.5 108 ARG A C 1
ATOM 891 O O . ARG A 1 108 ? -10.172 -15.531 -5.371 1 97.5 108 ARG A O 1
ATOM 898 N N . LYS A 1 109 ? -10.836 -15.891 -7.547 1 97.5 109 LYS A N 1
ATOM 899 C CA . LYS A 1 109 ? -9.906 -17 -7.75 1 97.5 109 LYS A CA 1
ATOM 900 C C . LYS A 1 109 ? -8.656 -16.547 -8.5 1 97.5 109 LYS A C 1
ATOM 902 O O . LYS A 1 109 ? -8.742 -15.727 -9.422 1 97.5 109 LYS A O 1
ATOM 907 N N . SER A 1 110 ? -7.5 -17.047 -8.102 1 97.94 110 SER A N 1
ATOM 908 C CA . SER A 1 110 ? -6.273 -16.75 -8.828 1 97.94 110 SER A CA 1
ATOM 909 C C . SER A 1 110 ? -6.3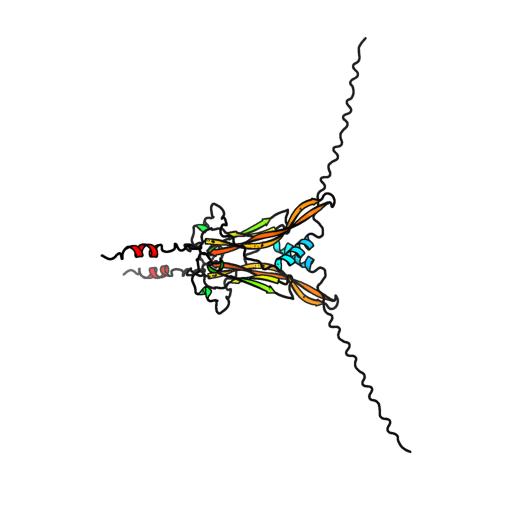24 -17.312 -10.25 1 97.94 110 SER A C 1
ATOM 911 O O . SER A 1 110 ? -6.676 -18.484 -10.445 1 97.94 110 SER A O 1
ATOM 913 N N . ARG A 1 111 ? -5.91 -16.453 -11.141 1 97.56 111 ARG A N 1
ATOM 914 C CA . ARG A 1 111 ? -5.895 -16.922 -12.523 1 97.56 111 ARG A CA 1
ATOM 915 C C . ARG A 1 111 ? -4.703 -17.844 -12.781 1 97.56 111 ARG A C 1
ATOM 917 O O . ARG A 1 111 ? -3.611 -17.609 -12.258 1 97.56 111 ARG A O 1
ATOM 924 N N . GLY A 1 112 ? -4.934 -18.875 -13.516 1 92.81 112 GLY A N 1
ATOM 925 C CA . GLY A 1 112 ? -3.834 -19.703 -13.969 1 92.81 112 GLY A CA 1
ATOM 926 C C . GLY A 1 112 ? -3.416 -20.75 -12.945 1 92.81 112 GLY A C 1
ATOM 927 O O . GLY A 1 112 ? -2.514 -21.547 -13.195 1 92.81 112 GLY A O 1
ATOM 928 N N . VAL A 1 113 ? -3.953 -20.672 -11.727 1 91.19 113 VAL A N 1
ATOM 929 C CA . VAL A 1 113 ? -3.592 -21.641 -10.695 1 91.19 113 VAL A CA 1
ATOM 930 C C . VAL A 1 113 ? -4.852 -22.172 -10.023 1 91.19 113 VAL A C 1
ATOM 932 O O . VAL A 1 113 ? -5.727 -21.391 -9.625 1 91.19 113 VAL A O 1
ATOM 935 N N . SER A 1 114 ? -4.863 -23.438 -9.914 1 90.06 114 SER A N 1
ATOM 936 C CA . SER A 1 114 ? -6.027 -24.047 -9.281 1 90.06 114 SER A CA 1
ATOM 937 C C . SER A 1 114 ? -5.918 -24.016 -7.762 1 90.06 114 SER A C 1
ATOM 939 O O . SER A 1 114 ? -4.836 -24.203 -7.203 1 90.06 114 SER A O 1
ATOM 941 N N . GLY A 1 115 ? -6.969 -23.609 -7.129 1 93.44 115 GLY A N 1
ATOM 942 C CA . GLY A 1 115 ? -7.086 -23.75 -5.684 1 93.44 115 GLY A CA 1
ATOM 943 C C . GLY A 1 115 ? -6.695 -22.5 -4.926 1 93.44 115 GLY A C 1
ATOM 944 O O . GLY A 1 115 ? -6.941 -22.391 -3.725 1 93.44 115 GLY A O 1
ATOM 945 N N . ALA A 1 116 ? -5.992 -21.609 -5.566 1 96.69 116 ALA A N 1
ATOM 946 C CA . ALA A 1 116 ? -5.586 -20.391 -4.883 1 96.69 116 ALA A CA 1
ATOM 947 C C . ALA A 1 116 ? -6.625 -19.281 -5.066 1 96.69 116 ALA A C 1
ATOM 949 O O . ALA A 1 116 ? -7.387 -19.297 -6.039 1 96.69 116 ALA A O 1
ATOM 950 N N . PHE A 1 117 ? -6.695 -18.391 -4.125 1 97.25 117 PHE A N 1
ATOM 951 C CA . PHE A 1 117 ? -7.633 -17.281 -4.176 1 97.25 117 PHE A CA 1
ATOM 952 C C . PHE A 1 117 ? -6.898 -15.945 -4.055 1 97.25 117 PHE A C 1
ATOM 954 O O . PHE A 1 117 ? -5.793 -15.891 -3.514 1 97.25 117 PHE A O 1
ATOM 961 N N . CYS A 1 118 ? -7.562 -14.953 -4.625 1 98.5 118 CYS A N 1
ATOM 962 C CA . CYS A 1 118 ? -7.035 -13.602 -4.488 1 98.5 118 CYS A CA 1
ATOM 963 C C . CYS A 1 118 ? -7.508 -12.961 -3.188 1 98.5 118 CYS A C 1
ATOM 965 O O . CYS A 1 118 ? -8.664 -13.109 -2.803 1 98.5 118 CYS A O 1
ATOM 967 N N . MET A 1 119 ? -6.598 -12.289 -2.553 1 97.94 119 MET A N 1
ATOM 968 C CA . MET A 1 119 ? -6.902 -11.578 -1.318 1 97.94 119 MET A CA 1
ATOM 969 C C . MET A 1 119 ? -6.355 -10.156 -1.367 1 97.94 119 MET A C 1
ATOM 971 O O . MET A 1 119 ? -5.234 -9.93 -1.836 1 97.94 119 MET A O 1
ATOM 975 N N . PRO A 1 120 ? -7.148 -9.234 -0.951 1 97.81 120 PRO A N 1
ATOM 976 C CA . PRO A 1 120 ? -6.641 -7.863 -0.912 1 97.81 120 PRO A CA 1
ATOM 977 C C . PRO A 1 120 ? -5.543 -7.668 0.133 1 97.81 120 PRO A C 1
ATOM 97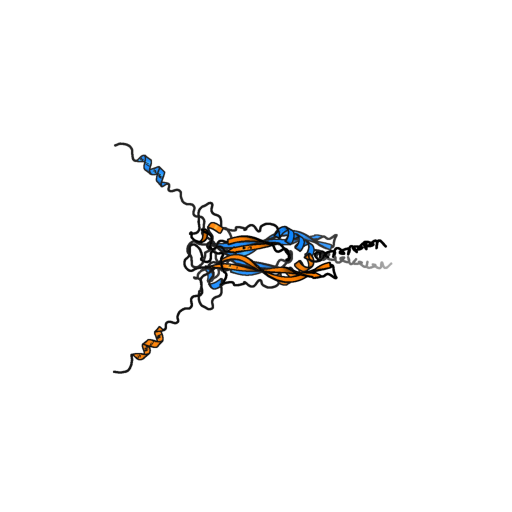9 O O . PRO A 1 120 ? -5.594 -8.273 1.206 1 97.81 120 PRO A O 1
ATOM 982 N N . ILE A 1 121 ? -4.562 -6.922 -0.234 1 96.06 121 ILE A N 1
ATOM 983 C CA . ILE A 1 121 ? -3.6 -6.398 0.727 1 96.06 121 ILE A CA 1
ATOM 984 C C . ILE A 1 121 ? -4.098 -5.07 1.285 1 96.06 121 ILE A C 1
ATOM 986 O O . ILE A 1 121 ? -4.195 -4.078 0.555 1 96.06 121 ILE A O 1
ATOM 990 N N . LYS A 1 122 ? -4.371 -5.078 2.568 1 93.44 122 LYS A N 1
ATOM 991 C CA . LYS A 1 122 ? -5.012 -3.906 3.156 1 93.44 122 LYS A CA 1
ATOM 992 C C . LYS A 1 122 ? -4.086 -3.213 4.148 1 93.44 122 LYS A C 1
ATOM 994 O O . LYS A 1 122 ? -3.305 -3.869 4.84 1 93.44 122 LYS A O 1
ATOM 999 N N . ARG A 1 123 ? -4.238 -1.91 4.16 1 88.31 123 ARG A N 1
ATOM 1000 C CA . ARG A 1 123 ? -3.514 -1.056 5.094 1 88.31 123 ARG A CA 1
ATOM 1001 C C . ARG A 1 123 ? -4.43 0.017 5.676 1 88.31 123 ARG A C 1
ATOM 1003 O O . ARG A 1 123 ? -5.508 0.277 5.141 1 88.31 123 ARG A O 1
ATOM 1010 N N . GLU A 1 124 ? -3.881 0.567 6.715 1 88.5 124 GLU A N 1
ATOM 1011 C CA . GLU A 1 124 ? -4.625 1.659 7.332 1 88.5 124 GLU A CA 1
ATOM 1012 C C . GLU A 1 124 ? -3.971 3.008 7.043 1 88.5 124 GLU A C 1
ATOM 1014 O O . GLU A 1 124 ? -2.742 3.117 7.031 1 88.5 124 GLU A O 1
ATOM 1019 N N . VAL A 1 125 ? -4.848 3.986 6.844 1 86.81 125 VAL A N 1
ATOM 1020 C CA . VAL A 1 125 ? -4.375 5.355 6.652 1 86.81 125 VAL A CA 1
ATOM 1021 C C . VAL A 1 125 ? -5.078 6.285 7.641 1 86.81 125 VAL A C 1
ATOM 1023 O O . VAL A 1 125 ? -6.273 6.133 7.902 1 86.81 125 VAL A O 1
ATOM 1026 N N . ALA A 1 126 ? -4.285 7.203 8.211 1 88.94 126 ALA A N 1
ATOM 1027 C CA . ALA A 1 126 ? -4.84 8.211 9.109 1 88.94 126 ALA A CA 1
ATOM 1028 C C . ALA A 1 126 ? -5.672 9.234 8.336 1 88.94 126 ALA A C 1
ATOM 1030 O O . ALA A 1 126 ? -5.223 9.773 7.324 1 88.94 126 ALA A O 1
ATOM 1031 N N . VAL A 1 127 ? -6.887 9.461 8.859 1 91.81 127 VAL A N 1
ATOM 1032 C CA . VAL A 1 127 ? -7.75 10.461 8.242 1 91.81 127 VAL A CA 1
ATOM 1033 C C . VAL A 1 127 ? -8.461 11.273 9.32 1 91.81 127 VAL A C 1
ATOM 1035 O O . VAL A 1 127 ? -8.5 10.867 10.484 1 91.81 127 VAL A O 1
ATOM 1038 N N . LEU A 1 128 ? -8.867 12.484 8.93 1 95 128 LEU A N 1
ATOM 1039 C CA . LEU A 1 128 ? -9.797 13.266 9.734 1 95 128 LEU A CA 1
ATOM 1040 C C . LEU A 1 128 ? -11.195 13.25 9.125 1 95 128 LEU A C 1
ATOM 1042 O O . LEU A 1 128 ? -11.375 13.625 7.969 1 95 128 LEU A O 1
ATOM 1046 N N . ARG A 1 129 ? -12.188 12.859 9.906 1 97.19 129 ARG A N 1
ATOM 1047 C CA . ARG A 1 129 ? -13.562 12.781 9.438 1 97.19 129 ARG A CA 1
ATOM 1048 C C . ARG A 1 129 ? -14.398 13.945 9.984 1 97.19 129 ARG A C 1
ATOM 1050 O O . ARG A 1 129 ? -14.406 14.188 11.195 1 97.19 129 ARG A O 1
ATOM 1057 N N . ARG A 1 130 ? -15.086 14.602 9.062 1 96 130 ARG A N 1
ATOM 1058 C CA . ARG A 1 130 ? -15.977 15.695 9.445 1 96 130 ARG A CA 1
ATOM 1059 C C . ARG A 1 130 ? -17.234 15.164 10.125 1 96 130 ARG A C 1
ATOM 1061 O O . ARG A 1 130 ? -17.906 14.273 9.602 1 96 130 ARG A O 1
ATOM 1068 N N . ILE A 1 131 ? -17.594 15.68 11.195 1 94.56 131 ILE A N 1
ATOM 1069 C CA . ILE A 1 131 ? -18.719 15.125 11.938 1 94.56 131 ILE A CA 1
ATOM 1070 C C . ILE A 1 131 ? -19.859 16.141 11.992 1 94.56 131 ILE A C 1
ATOM 1072 O O . ILE A 1 131 ? -21.031 15.781 11.914 1 94.56 131 ILE A O 1
ATOM 1076 N N . LEU A 1 132 ? -19.578 17.406 12.219 1 92.5 132 LEU A N 1
ATOM 1077 C CA . LEU A 1 132 ? -20.688 18.375 12.328 1 92.5 132 LEU A CA 1
ATOM 1078 C C . LEU A 1 132 ? -20.188 19.797 12.094 1 92.5 132 LEU A C 1
ATOM 1080 O O . LEU A 1 132 ? -18.984 20.047 12.094 1 92.5 132 LEU A O 1
ATOM 1084 N N . CYS A 1 133 ? -21.219 20.578 11.836 1 93.19 133 CYS A N 1
ATOM 1085 C CA . CYS A 1 133 ? -21 22.016 11.828 1 93.19 133 CYS A CA 1
ATOM 1086 C C . CYS A 1 133 ? -21.266 22.625 13.195 1 93.19 133 CYS A C 1
ATOM 1088 O O . CYS A 1 133 ? -22.375 22.5 13.727 1 93.19 133 CYS A O 1
ATOM 1090 N N . ASN A 1 134 ? -20.219 23.172 13.812 1 92.75 134 ASN A N 1
ATOM 1091 C CA . ASN A 1 134 ? -20.391 23.875 15.078 1 92.75 134 ASN A CA 1
ATOM 1092 C C . ASN A 1 134 ? -20.922 25.297 14.859 1 92.75 134 ASN A C 1
ATOM 1094 O O . ASN A 1 134 ? -20.188 26.156 14.383 1 92.75 134 ASN A O 1
ATOM 1098 N N . PRO A 1 135 ? -22.047 25.531 15.203 1 90.69 135 PRO A N 1
ATOM 1099 C CA . PRO A 1 135 ? -22.625 26.859 14.914 1 90.69 135 PRO A CA 1
ATOM 1100 C C . PRO A 1 135 ? -22 27.969 15.75 1 90.69 135 PRO A C 1
ATOM 1102 O O . PRO A 1 135 ? -22.094 29.141 15.383 1 90.69 135 PRO A O 1
ATOM 1105 N N . ILE A 1 136 ? -21.438 27.562 16.844 1 92.19 136 ILE A N 1
ATOM 1106 C CA . ILE A 1 136 ? -20.812 28.562 17.719 1 92.19 136 ILE A CA 1
ATOM 1107 C C . ILE A 1 136 ? -19.516 29.062 17.109 1 92.19 136 ILE A C 1
ATOM 1109 O O . ILE A 1 136 ? -19.297 30.266 16.984 1 92.19 136 ILE A O 1
ATOM 1113 N N . THR A 1 137 ? -18.688 28.141 16.656 1 91.25 137 THR A N 1
ATOM 1114 C CA . THR A 1 137 ? -17.375 28.5 16.125 1 91.25 137 THR A CA 1
ATOM 1115 C C . THR A 1 137 ? -17.453 28.812 14.633 1 91.25 137 THR A C 1
ATOM 1117 O O . THR A 1 137 ? -16.562 29.453 14.07 1 91.25 137 THR A O 1
ATOM 1120 N N . GLY A 1 138 ? -18.547 28.312 14.07 1 93.25 138 GLY A N 1
ATOM 1121 C CA . GLY A 1 138 ? -18.672 28.484 12.633 1 93.25 138 GLY A CA 1
ATOM 1122 C C . GLY A 1 138 ? -17.781 27.547 11.844 1 93.25 138 GLY A C 1
ATOM 1123 O O . GLY A 1 138 ? -17.531 27.781 10.656 1 93.25 138 GLY A O 1
ATOM 1124 N N . HIS A 1 139 ? -17.141 26.594 12.508 1 94.62 139 HIS A N 1
ATOM 1125 C CA . HIS A 1 139 ? -16.234 25.641 11.875 1 94.62 139 HIS A CA 1
ATOM 1126 C C . HIS A 1 139 ? -16.781 24.219 11.953 1 94.62 139 HIS A C 1
ATOM 1128 O O . HIS A 1 139 ? -17.547 23.891 12.867 1 94.62 139 HIS A O 1
ATOM 1134 N N . TYR A 1 140 ? -16.344 23.484 10.906 1 94.81 140 TYR A N 1
ATOM 1135 C CA . TYR A 1 140 ? -16.625 22.047 10.977 1 94.81 140 TYR A CA 1
ATOM 1136 C C . TYR A 1 140 ? -15.758 21.391 12.039 1 94.81 140 TYR A C 1
ATOM 1138 O O . TYR A 1 140 ? -14.602 21.766 12.234 1 94.81 140 TYR A O 1
ATOM 1146 N N . GLU A 1 141 ? -16.328 20.391 12.633 1 95.69 141 GLU A N 1
ATOM 1147 C CA . GLU A 1 141 ? -15.586 19.547 13.578 1 95.69 141 GLU A CA 1
ATOM 1148 C C . GLU A 1 141 ? -15.148 18.234 12.938 1 95.69 141 GLU A C 1
ATOM 1150 O O . GLU A 1 141 ? -15.906 17.641 12.172 1 95.69 141 GLU A O 1
ATOM 1155 N N . TYR A 1 142 ? -13.883 17.844 13.297 1 96.19 142 TYR A N 1
ATOM 1156 C CA . TYR A 1 142 ? -13.297 16.625 12.742 1 96.19 142 TYR A CA 1
ATOM 1157 C C . TYR A 1 142 ? -12.859 15.672 13.852 1 96.19 142 TYR A C 1
ATOM 1159 O O . TYR A 1 142 ? -12.539 16.109 14.961 1 96.19 142 TYR A O 1
ATOM 1167 N N . VAL A 1 143 ? -12.938 14.367 13.547 1 97.19 143 VAL A N 1
ATOM 1168 C CA . VAL A 1 143 ? -12.414 13.367 14.469 1 97.19 143 VAL A CA 1
ATOM 1169 C C . VAL A 1 143 ? -11.336 12.539 13.766 1 97.19 143 VAL A C 1
ATOM 1171 O O . VAL A 1 143 ? -11.383 12.352 12.555 1 97.19 143 VAL A O 1
ATOM 1174 N N . ARG A 1 144 ? -10.375 12 14.531 1 96 144 ARG A N 1
ATOM 1175 C CA . ARG A 1 144 ? -9.336 11.102 14.039 1 96 144 ARG A CA 1
ATOM 1176 C C . ARG A 1 144 ? -9.898 9.719 13.742 1 96 144 ARG A C 1
ATOM 1178 O O . ARG A 1 144 ? -10.68 9.18 14.531 1 96 144 ARG A O 1
ATOM 1185 N N . GLU A 1 145 ? -9.562 9.227 12.586 1 95.12 145 GLU A N 1
ATOM 1186 C CA . GLU A 1 145 ? -10.023 7.898 12.18 1 95.12 145 GLU A CA 1
ATOM 1187 C C . GLU A 1 145 ? -8.961 7.172 11.359 1 95.12 145 GLU A C 1
ATOM 1189 O O . GLU A 1 145 ? -8.141 7.809 10.695 1 95.12 145 GLU A O 1
ATOM 1194 N N . MET A 1 146 ? -8.938 5.879 11.547 1 90.5 146 MET A N 1
ATOM 1195 C CA . MET A 1 146 ? -8.148 5.035 10.656 1 90.5 146 MET A CA 1
ATOM 1196 C C . MET A 1 146 ? -9.016 4.441 9.555 1 90.5 146 MET A C 1
ATOM 1198 O O . MET A 1 146 ? -10.031 3.797 9.836 1 90.5 146 MET A O 1
ATOM 1202 N N . GLN A 1 147 ? -8.594 4.738 8.344 1 91.5 147 GLN A N 1
ATOM 1203 C CA . GLN A 1 147 ? -9.328 4.191 7.211 1 91.5 147 GLN A CA 1
ATOM 1204 C C . GLN A 1 147 ? -8.562 3.047 6.555 1 91.5 147 GLN A C 1
ATOM 1206 O O . GLN A 1 147 ? -7.391 3.199 6.207 1 91.5 147 GLN A O 1
ATOM 1211 N N . THR A 1 148 ? -9.273 1.921 6.312 1 91.81 148 THR A N 1
ATOM 1212 C CA . THR A 1 148 ? -8.664 0.777 5.641 1 91.81 148 THR A CA 1
ATOM 1213 C C . THR A 1 148 ? -8.742 0.938 4.125 1 91.81 148 THR A C 1
ATOM 1215 O O . THR A 1 148 ? -9.805 1.268 3.584 1 91.81 148 THR A O 1
ATOM 1218 N N . ILE A 1 149 ? -7.551 0.812 3.523 1 91.44 149 ILE A N 1
ATOM 1219 C CA . ILE A 1 149 ? -7.543 0.842 2.066 1 91.44 149 ILE A CA 1
ATOM 1220 C C . ILE A 1 149 ? -6.84 -0.402 1.527 1 91.44 149 ILE A C 1
ATOM 1222 O O . ILE A 1 149 ? -5.977 -0.972 2.195 1 91.44 149 ILE A O 1
ATOM 1226 N N . THR A 1 150 ? -7.242 -0.844 0.314 1 94.06 150 THR A N 1
ATOM 1227 C CA . THR A 1 150 ? -6.551 -1.907 -0.406 1 94.06 150 THR A CA 1
ATOM 1228 C C . THR A 1 150 ? -5.406 -1.34 -1.244 1 94.06 150 THR A C 1
ATOM 1230 O O . THR A 1 150 ? -5.574 -0.325 -1.924 1 94.06 150 THR A O 1
ATOM 1233 N N . VAL A 1 151 ? -4.242 -2.023 -1.146 1 92.81 151 VAL A N 1
ATOM 1234 C CA . VAL A 1 151 ? -3.092 -1.469 -1.854 1 92.81 151 VAL A CA 1
ATOM 1235 C C . VAL A 1 151 ? -2.631 -2.443 -2.936 1 92.81 151 VAL A C 1
ATOM 1237 O O . VAL A 1 151 ? -1.678 -2.164 -3.666 1 92.81 151 VAL A O 1
ATOM 1240 N N . GLY A 1 152 ? -3.279 -3.586 -3.053 1 95.38 152 GLY A N 1
ATOM 1241 C CA . GLY A 1 152 ? -3.012 -4.617 -4.043 1 95.38 152 GLY A CA 1
ATOM 1242 C C . GLY A 1 152 ? -3.703 -5.934 -3.732 1 95.38 152 GLY A C 1
ATOM 1243 O O . GLY A 1 152 ? -4.441 -6.039 -2.752 1 95.38 152 GLY A O 1
ATOM 1244 N N . CYS A 1 153 ? -3.438 -6.879 -4.547 1 98.06 153 CYS A N 1
ATOM 1245 C CA . CYS A 1 153 ? -4.004 -8.211 -4.367 1 98.06 153 CYS A CA 1
ATOM 1246 C C . CYS A 1 153 ? -2.934 -9.281 -4.531 1 98.06 153 CYS A C 1
ATOM 1248 O O . CYS A 1 153 ? -1.977 -9.102 -5.285 1 98.06 153 CYS A O 1
ATOM 1250 N N . HIS A 1 154 ? -3.078 -10.312 -3.83 1 98.19 154 HIS A N 1
ATOM 1251 C CA . HIS A 1 154 ? -2.09 -11.383 -3.895 1 98.19 154 HIS A CA 1
ATOM 1252 C C . HIS A 1 154 ? -2.754 -12.75 -3.818 1 98.19 154 HIS A C 1
ATOM 1254 O O . HIS A 1 154 ? -3.926 -12.859 -3.453 1 98.19 154 HIS A O 1
ATOM 1260 N N . SER A 1 155 ? -2.023 -13.773 -4.195 1 98.44 155 SER A N 1
ATOM 1261 C CA . SER A 1 155 ? -2.553 -15.133 -4.285 1 98.44 155 SER A CA 1
ATOM 1262 C C . SER A 1 155 ? -2.244 -15.93 -3.025 1 98.44 155 SER A C 1
ATOM 1264 O O . SER A 1 155 ? -1.089 -16.016 -2.602 1 98.44 155 SER A O 1
ATOM 1266 N N . VAL A 1 156 ? -3.273 -16.594 -2.506 1 97.94 156 VAL A N 1
ATOM 1267 C CA . VAL A 1 156 ? -3.16 -17.312 -1.244 1 97.94 156 VAL A CA 1
ATOM 1268 C C . VAL A 1 156 ? -3.9 -18.641 -1.345 1 97.94 156 VAL A C 1
ATOM 1270 O O . VAL A 1 156 ? -4.98 -18.719 -1.935 1 97.94 156 VAL A O 1
ATOM 1273 N N . LEU A 1 157 ? -3.324 -19.641 -0.783 1 97.12 157 LEU A N 1
ATOM 1274 C CA . LEU A 1 157 ? -4.039 -20.922 -0.689 1 97.12 157 LEU A CA 1
ATOM 1275 C C . LEU A 1 157 ? -4.988 -20.922 0.506 1 97.12 157 LEU A C 1
ATOM 1277 O O . LEU A 1 157 ? -4.699 -20.297 1.533 1 97.12 157 LEU A O 1
ATOM 1281 N N . PRO A 1 158 ? -6.121 -21.594 0.407 1 95.25 158 PRO A N 1
ATOM 1282 C CA . PRO A 1 158 ? -7.031 -21.719 1.548 1 95.25 158 PRO A CA 1
ATOM 1283 C C . PRO A 1 158 ? -6.496 -22.641 2.639 1 95.25 158 PRO A C 1
ATOM 1285 O O . PRO A 1 158 ? -5.625 -23.469 2.377 1 95.25 158 PRO A O 1
ATOM 1288 N N . ARG A 1 159 ? -7.008 -22.406 3.783 1 94.5 159 ARG A N 1
ATOM 1289 C CA . ARG A 1 159 ? -6.719 -23.359 4.848 1 94.5 159 ARG A CA 1
ATOM 1290 C C . ARG A 1 159 ? -7.414 -24.688 4.594 1 94.5 159 ARG A C 1
ATOM 1292 O O . ARG A 1 159 ? -8.539 -24.719 4.102 1 94.5 159 ARG A O 1
ATOM 1299 N N . THR A 1 160 ? -6.711 -25.797 4.719 1 87.94 160 THR A N 1
ATOM 1300 C CA . THR A 1 160 ? -7.293 -27.125 4.566 1 87.94 160 THR A CA 1
ATOM 1301 C C . THR A 1 160 ? -7.508 -27.781 5.926 1 87.94 160 THR A C 1
ATOM 1303 O O . THR A 1 160 ? -6.68 -27.641 6.828 1 87.94 160 THR A O 1
ATOM 1306 N N . GLN A 1 161 ? -8.75 -27.938 6.348 1 73.75 161 GLN A N 1
ATOM 1307 C CA . GLN A 1 161 ? -9.055 -28.703 7.559 1 73.75 161 GLN A CA 1
ATOM 1308 C C . GLN A 1 161 ? -8.773 -30.188 7.367 1 73.75 161 GLN A C 1
ATOM 1310 O O . GLN A 1 161 ? -9.117 -30.766 6.332 1 73.75 161 GLN A O 1
ATOM 1315 N N . PHE A 1 162 ? -7.598 -30.641 7.508 1 57.03 162 PHE A N 1
ATOM 1316 C CA . PHE A 1 162 ? -7.43 -32.094 7.43 1 57.03 162 PHE A CA 1
ATOM 1317 C C . PHE A 1 162 ? -8.547 -32.781 8.18 1 57.03 162 PHE A C 1
ATOM 1319 O O . PHE A 1 162 ? -8.875 -32.438 9.312 1 57.03 162 PHE A O 1
ATOM 1326 N N . ALA A 1 163 ? -9.531 -33.344 7.531 1 48.66 163 ALA A N 1
ATOM 1327 C CA . ALA A 1 163 ? -10.359 -34.344 8.18 1 48.66 163 ALA A CA 1
ATOM 1328 C C . ALA A 1 163 ? -9.508 -35.344 8.977 1 48.66 163 ALA A C 1
ATOM 1330 O O . ALA A 1 163 ? -8.523 -35.875 8.461 1 48.66 163 ALA A O 1
ATOM 1331 N N . SER A 1 164 ? -9.305 -35.188 10.219 1 42.28 164 SER A N 1
ATOM 1332 C CA . SER A 1 164 ? -8.758 -36.312 11.016 1 42.28 164 SER A CA 1
ATOM 1333 C C . SER A 1 164 ? -9.148 -37.656 10.43 1 42.28 164 SER A C 1
ATOM 1335 O O . SER A 1 164 ? -10.305 -37.844 10.039 1 42.28 164 SER A O 1
ATOM 1337 N N . SER A 1 165 ? -8.289 -38.406 9.789 1 40.91 165 SER A N 1
ATOM 1338 C CA . SER A 1 165 ? -8.5 -39.812 9.445 1 40.91 165 SER A CA 1
ATOM 1339 C C . SER A 1 165 ? -9.25 -40.531 10.555 1 40.91 165 SER A C 1
ATO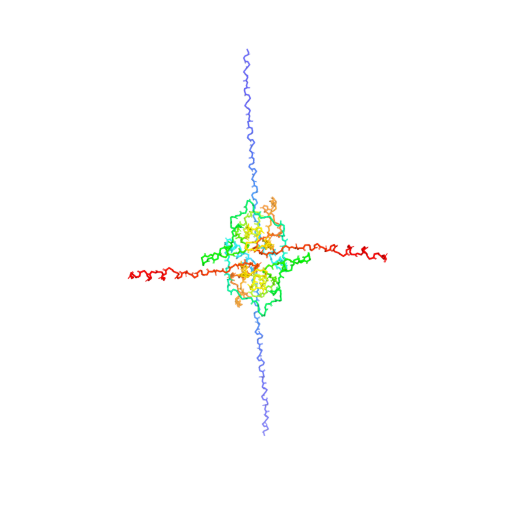M 1341 O O . SER A 1 165 ? -8.789 -40.562 11.703 1 40.91 165 SER A O 1
ATOM 1343 N N . ILE A 1 166 ? -10.523 -40.562 10.594 1 40.53 166 ILE A N 1
ATOM 1344 C CA . ILE A 1 166 ? -11.312 -41.5 11.375 1 40.53 166 ILE A CA 1
ATOM 1345 C C . ILE A 1 166 ? -10.727 -42.906 11.234 1 40.53 166 ILE A C 1
ATOM 1347 O O . ILE A 1 166 ? -11.43 -43.906 11.414 1 40.53 166 ILE A O 1
ATOM 1351 N N . GLY A 1 167 ? -9.586 -43.094 10.562 1 37.84 167 GLY A N 1
ATOM 1352 C CA . GLY A 1 167 ? -9.211 -44.469 10.367 1 37.84 167 GLY A CA 1
ATOM 1353 C C . GLY A 1 167 ? -8.953 -45.219 11.672 1 37.84 167 GLY A C 1
ATOM 1354 O O . GLY A 1 167 ? -8.75 -46.438 11.672 1 37.84 167 GLY A O 1
ATOM 1355 N N . GLU A 1 168 ? -8.445 -44.562 12.742 1 38.03 168 GLU A N 1
ATOM 1356 C CA . GLU A 1 168 ? -7.895 -45.438 13.758 1 38.03 168 GLU A CA 1
ATOM 1357 C C . GLU A 1 168 ? -9 -46.188 14.5 1 38.03 168 GLU A C 1
ATOM 1359 O O . GLU A 1 168 ? -8.727 -47.156 15.227 1 38.03 168 GLU A O 1
ATOM 1364 N N . HIS A 1 169 ? -10.227 -45.562 14.539 1 36.31 169 HIS A N 1
ATOM 1365 C CA . HIS A 1 169 ? -11.078 -46.219 15.523 1 36.31 169 HIS A CA 1
ATOM 1366 C C . HIS A 1 169 ? -11.617 -47.562 15 1 36.31 169 HIS A C 1
ATOM 1368 O O . HIS A 1 169 ? -12.219 -48.312 15.75 1 36.31 169 HIS A O 1
ATOM 1374 N N . TYR A 1 170 ? -11.68 -47.688 13.664 1 36.19 170 TYR A N 1
ATOM 1375 C CA . TYR A 1 170 ? -12.445 -48.875 13.312 1 36.19 170 TYR A CA 1
ATOM 1376 C C . TYR A 1 170 ? -11.602 -50.125 13.477 1 36.19 170 TYR A C 1
ATOM 1378 O O . TYR A 1 170 ? -12.078 -51.25 13.242 1 36.19 170 TYR A O 1
ATOM 1386 N N . SER A 1 171 ? -10.258 -49.938 13.57 1 35.31 171 SER A N 1
ATOM 1387 C CA . SER A 1 171 ? -9.555 -51.219 13.484 1 35.31 171 SER A CA 1
ATOM 1388 C C . SER A 1 171 ? -9.758 -52.062 14.758 1 35.31 171 SER A C 1
ATOM 1390 O O . SER A 1 171 ? -9.266 -53.156 14.859 1 35.31 171 SER A O 1
ATOM 1392 N N . VAL A 1 172 ? -10.195 -51.438 15.859 1 34.31 172 VAL A N 1
ATOM 1393 C CA . VAL A 1 172 ? -10.047 -52.219 17.062 1 34.31 172 VAL A CA 1
ATOM 1394 C C . VAL A 1 172 ? -11.086 -53.344 17.078 1 34.31 172 VAL A C 1
ATOM 1396 O O . VAL A 1 172 ? -11.07 -54.219 17.953 1 34.31 172 VAL A O 1
ATOM 1399 N N . LEU A 1 173 ? -12.172 -53.156 16.359 1 29.86 173 LEU A N 1
ATOM 1400 C CA . LEU A 1 173 ? -13.203 -54.125 16.766 1 29.86 173 LEU A CA 1
ATOM 1401 C C . LEU A 1 173 ? -12.891 -55.5 16.25 1 29.86 173 LEU A C 1
ATOM 1403 O O . LEU A 1 173 ? -13.562 -56.469 16.641 1 29.86 173 LEU A O 1
ATOM 1407 N N . PHE A 1 174 ? -12.164 -55.656 15.195 1 27.81 174 PHE A N 1
ATOM 1408 C CA . PHE A 1 174 ? -12.312 -56.969 14.586 1 27.81 174 PHE A CA 1
ATOM 1409 C C . PHE A 1 174 ? -11.523 -58.031 15.359 1 27.81 174 PHE A C 1
ATOM 1411 O O . PHE A 1 174 ? -11.555 -59.188 15.016 1 27.81 174 PHE A O 1
ATOM 1418 N N . ASN A 1 175 ? -10.586 -57.719 16.188 1 25.56 175 ASN A N 1
ATOM 1419 C CA . ASN A 1 175 ? -9.805 -58.875 16.656 1 25.56 175 ASN A CA 1
ATOM 1420 C C . ASN A 1 175 ? -10.578 -59.719 17.656 1 25.56 175 ASN A C 1
ATOM 1422 O O . ASN A 1 175 ? -10.328 -59.625 18.859 1 25.56 175 ASN A O 1
ATOM 1426 N N . ARG A 1 176 ? -11.953 -59.562 17.766 1 27.45 176 ARG A N 1
ATOM 1427 C CA . ARG A 1 176 ? -12.578 -60.594 18.594 1 27.45 176 ARG A CA 1
ATOM 1428 C C . ARG A 1 176 ? -12.258 -62 18.078 1 27.45 176 ARG A C 1
ATOM 1430 O O . ARG A 1 176 ? -12.359 -62.25 16.875 1 27.45 176 ARG A O 1
ATOM 1437 N N . GLU A 1 177 ? -11.602 -62.844 18.859 1 23.91 177 GLU A N 1
ATOM 1438 C CA . GLU A 1 177 ? -11.062 -64.188 18.906 1 23.91 177 GLU A CA 1
ATOM 1439 C C . GLU A 1 177 ? -12.109 -65.25 18.5 1 23.91 177 GLU A C 1
ATOM 1441 O O . GLU A 1 177 ? -13.18 -65.312 19.109 1 23.91 177 GLU A O 1
ATOM 1446 N N . ILE A 1 178 ? -12.43 -65.375 17.156 1 20.48 178 ILE A N 1
ATOM 1447 C CA . ILE A 1 178 ? -12.719 -66.812 16.938 1 20.48 178 ILE A CA 1
ATOM 1448 C C . ILE A 1 178 ? -11.445 -67.625 17.141 1 20.48 178 ILE A C 1
ATOM 1450 O O . ILE A 1 178 ? -10.383 -67.25 16.625 1 20.48 178 ILE A O 1
ATOM 1454 N N . MET B 1 1 ? 83.812 36.531 35.25 1 31.22 1 MET B N 1
ATOM 1455 C CA . MET B 1 1 ? 82.688 37.188 34.656 1 31.22 1 MET B CA 1
ATOM 1456 C C . MET B 1 1 ? 81.625 36.188 34.219 1 31.22 1 MET B C 1
ATOM 1458 O O . MET B 1 1 ? 81.875 35.406 33.281 1 31.22 1 MET B O 1
ATOM 1462 N N . SER B 1 2 ? 80.875 35.594 35.219 1 38.44 2 SER B N 1
ATOM 1463 C CA . SER B 1 2 ? 79.875 34.531 35.219 1 38.44 2 SER B CA 1
ATOM 1464 C C . SER B 1 2 ? 78.562 34.938 34.469 1 38.44 2 SER B C 1
ATOM 1466 O O . SER B 1 2 ? 77.938 35.938 34.844 1 38.44 2 SER B O 1
ATOM 1468 N N . VAL B 1 3 ? 78.562 34.719 33.156 1 42.91 3 VAL B N 1
ATOM 1469 C CA . VAL B 1 3 ? 77.438 35.062 32.281 1 42.91 3 VAL B CA 1
ATOM 1470 C C . VAL B 1 3 ? 76.188 34.312 32.688 1 42.91 3 VAL B C 1
ATOM 1472 O O . VAL B 1 3 ? 76.188 33.062 32.719 1 42.91 3 VAL B O 1
ATOM 1475 N N . THR B 1 4 ? 75.312 34.875 33.594 1 41.28 4 THR B N 1
ATOM 1476 C CA . THR B 1 4 ? 74.062 34.344 34.062 1 41.28 4 THR B CA 1
ATOM 1477 C C . THR B 1 4 ? 73.062 34.312 32.906 1 41.28 4 THR B C 1
ATOM 1479 O O . THR B 1 4 ? 72.812 35.312 32.25 1 41.28 4 THR B O 1
ATOM 1482 N N . PHE B 1 5 ? 72.938 33.156 32.219 1 43.19 5 PHE B N 1
ATOM 1483 C CA . PHE B 1 5 ? 71.938 32.875 31.172 1 43.19 5 PHE B CA 1
ATOM 1484 C C . PHE B 1 5 ? 70.5 33.031 31.688 1 43.19 5 PHE B C 1
ATOM 1486 O O . PHE B 1 5 ? 70.125 32.344 32.625 1 43.19 5 PHE B O 1
ATOM 1493 N N . ARG B 1 6 ? 69.938 34.281 31.562 1 37.81 6 ARG B N 1
ATOM 1494 C CA . ARG B 1 6 ? 68.562 34.562 31.859 1 37.81 6 ARG B CA 1
ATOM 1495 C C . ARG B 1 6 ? 67.625 33.688 31.031 1 37.81 6 ARG B C 1
ATOM 1497 O O . ARG B 1 6 ? 67.75 33.656 29.797 1 37.81 6 ARG B O 1
ATOM 1504 N N . SER B 1 7 ? 67 32.625 31.562 1 38.41 7 SER B N 1
ATOM 1505 C CA . SER B 1 7 ? 65.938 31.734 31.016 1 38.41 7 SER B CA 1
ATOM 1506 C C . SER B 1 7 ? 64.688 32.5 30.594 1 38.41 7 SER B C 1
ATOM 1508 O O . SER B 1 7 ? 64.188 33.312 31.375 1 38.41 7 SER B O 1
ATOM 1510 N N . ALA B 1 8 ? 64.625 32.875 29.297 1 41.53 8 ALA B N 1
ATOM 1511 C CA . ALA B 1 8 ? 63.438 33.5 28.703 1 41.53 8 ALA B CA 1
ATOM 1512 C C . ALA B 1 8 ? 62.188 32.656 28.938 1 41.53 8 ALA B C 1
ATOM 1514 O O . ALA B 1 8 ? 62.188 31.453 28.688 1 41.53 8 ALA B O 1
ATOM 1515 N N . SER B 1 9 ? 61.281 33.125 29.859 1 40.53 9 SER B N 1
ATOM 1516 C CA . SER B 1 9 ? 59.969 32.562 30.094 1 40.53 9 SER B CA 1
ATOM 1517 C C . SER B 1 9 ? 59.125 32.594 28.828 1 40.53 9 SER B C 1
ATOM 1519 O O . SER B 1 9 ? 59 33.625 28.172 1 40.53 9 SER B O 1
ATOM 1521 N N . THR B 1 10 ? 59.094 31.562 27.984 1 42.38 10 THR B N 1
ATOM 1522 C CA . THR B 1 10 ? 58.188 31.375 26.859 1 42.38 10 THR B CA 1
ATOM 1523 C C . THR B 1 10 ? 56.719 31.5 27.328 1 42.38 10 THR B C 1
ATOM 1525 O O . THR B 1 10 ? 56.25 30.688 28.125 1 42.38 10 THR B O 1
ATOM 1528 N N . ARG B 1 11 ? 56.125 32.719 27.297 1 39.97 11 ARG B N 1
ATOM 1529 C CA . ARG B 1 11 ? 54.688 32.875 27.453 1 39.97 11 ARG B CA 1
ATOM 1530 C C . ARG B 1 11 ? 53.938 32.031 26.438 1 39.97 11 ARG B C 1
ATOM 1532 O O . ARG B 1 11 ? 54.062 32.25 25.234 1 39.97 11 ARG B O 1
ATOM 1539 N N . ARG B 1 12 ? 53.5 30.797 26.781 1 38.66 12 ARG B N 1
ATOM 1540 C CA . ARG B 1 12 ? 52.531 30.031 26.016 1 38.66 12 ARG B CA 1
ATOM 1541 C C . ARG B 1 12 ? 51.25 30.797 25.859 1 38.66 12 ARG B C 1
ATOM 1543 O O . ARG B 1 12 ? 50.562 31.094 26.844 1 38.66 12 ARG B O 1
ATOM 1550 N N . GLN B 1 13 ? 51.156 31.75 24.906 1 42.47 13 GLN B N 1
ATOM 1551 C CA . GLN B 1 13 ? 49.812 32.25 24.578 1 42.47 13 GLN B CA 1
ATOM 1552 C C . GLN B 1 13 ? 48.844 31.078 24.359 1 42.47 13 GLN B C 1
ATOM 1554 O O . GLN B 1 13 ? 49.094 30.219 23.5 1 42.47 13 GLN B O 1
ATOM 1559 N N . LYS B 1 14 ? 48.062 30.656 25.438 1 42.88 14 LYS B N 1
ATOM 1560 C CA . LYS B 1 14 ? 46.906 29.812 25.266 1 42.88 14 LYS B CA 1
ATOM 1561 C C . LYS B 1 14 ? 46 30.312 24.141 1 42.88 14 LYS B C 1
ATOM 1563 O O . LYS B 1 14 ? 45.469 31.422 24.234 1 42.88 14 LYS B O 1
ATOM 1568 N N . ILE B 1 15 ? 46.344 30 22.906 1 42.62 15 ILE B N 1
ATOM 1569 C CA . ILE B 1 15 ? 45.281 30.125 21.922 1 42.62 15 ILE B CA 1
ATOM 1570 C C . ILE B 1 15 ? 43.969 29.531 22.469 1 42.62 15 ILE B C 1
ATOM 1572 O O . ILE B 1 15 ? 43.938 28.359 22.828 1 42.62 15 ILE B O 1
ATOM 1576 N N . HIS B 1 16 ? 43.125 30.391 23.188 1 42.25 16 HIS B N 1
ATOM 1577 C CA . HIS B 1 16 ? 41.75 29.953 23.375 1 42.25 16 HIS B CA 1
ATOM 1578 C C . HIS B 1 16 ? 41.188 29.391 22.078 1 42.25 16 HIS B C 1
ATOM 1580 O O . HIS B 1 16 ? 41 30.109 21.094 1 42.25 16 HIS B O 1
ATOM 1586 N N . LEU B 1 17 ? 41.375 28.156 21.75 1 43.94 17 LEU B N 1
ATOM 1587 C CA . LEU B 1 17 ? 40.469 27.531 20.797 1 43.94 17 LEU B CA 1
ATOM 1588 C C . LEU B 1 17 ? 39.031 27.969 21.047 1 43.94 17 LEU B C 1
ATOM 1590 O O . LEU B 1 17 ? 38.469 27.672 22.109 1 43.94 17 LEU B O 1
ATOM 1594 N N . SER B 1 18 ? 38.656 29.219 20.641 1 43.25 18 SER B N 1
ATOM 1595 C CA . SER B 1 18 ? 37.219 29.422 20.5 1 43.25 18 SER B CA 1
ATOM 1596 C C . SER B 1 18 ? 36.5 28.125 20.172 1 43.25 18 SER B C 1
ATOM 1598 O O . SER B 1 18 ? 36.906 27.391 19.281 1 43.25 18 SER B O 1
ATOM 1600 N N . SER B 1 19 ? 35.938 27.438 21.094 1 46.34 19 SER B N 1
ATOM 1601 C CA . SER B 1 19 ? 34.938 26.406 20.859 1 46.34 19 SER B CA 1
ATOM 1602 C C . SER B 1 19 ? 34.094 26.703 19.625 1 46.34 19 SER B C 1
ATOM 1604 O O . SER B 1 19 ? 33.375 27.703 19.594 1 46.34 19 SER B O 1
ATOM 1606 N N . VAL B 1 20 ? 34.531 26.609 18.438 1 47.91 20 VAL B N 1
ATOM 1607 C CA . VAL B 1 20 ? 33.594 26.547 17.312 1 47.91 20 VAL B CA 1
ATOM 1608 C C . VAL B 1 20 ? 32.219 26.047 17.812 1 47.91 20 VAL B C 1
ATOM 1610 O O . VAL B 1 20 ? 32.094 24.891 18.234 1 47.91 20 VAL B O 1
ATOM 1613 N N . GLU B 1 21 ? 31.438 26.781 18.438 1 49.91 21 GLU B N 1
ATOM 1614 C CA . GLU B 1 21 ? 30.031 26.438 18.672 1 49.91 21 GLU B CA 1
ATOM 1615 C C . GLU B 1 21 ? 29.453 25.688 17.484 1 49.91 21 GLU B C 1
ATOM 1617 O O . GLU B 1 21 ? 29.359 26.219 16.375 1 49.91 21 GLU B O 1
ATOM 1622 N N . GLU B 1 22 ? 29.828 24.469 17.266 1 55.88 22 GLU B N 1
ATOM 1623 C CA . GLU B 1 22 ? 29.125 23.656 16.281 1 55.88 22 GLU B CA 1
ATOM 1624 C C . GLU B 1 22 ? 27.688 24.094 16.109 1 55.88 22 GLU B C 1
ATOM 1626 O O . GLU B 1 22 ? 26.906 24.094 17.078 1 55.88 22 GLU B O 1
ATOM 1631 N N . THR B 1 23 ? 27.375 25.156 15.43 1 60.34 23 THR B N 1
ATOM 1632 C CA . THR B 1 23 ? 26.031 25.609 15.117 1 60.34 23 THR B CA 1
ATOM 1633 C C . THR B 1 23 ? 25.094 24.438 14.898 1 60.34 23 THR B C 1
ATOM 1635 O O . THR B 1 23 ? 25.266 23.656 13.953 1 60.34 23 THR B O 1
ATOM 1638 N N . ILE B 1 24 ? 24.547 23.781 15.898 1 78.56 24 ILE B N 1
ATOM 1639 C CA . ILE B 1 24 ? 23.562 22.703 15.852 1 78.56 24 ILE B CA 1
ATOM 1640 C C . ILE B 1 24 ? 22.297 23.188 15.141 1 78.56 24 ILE B C 1
ATOM 1642 O O . ILE B 1 24 ? 21.719 24.219 15.5 1 78.56 24 ILE B O 1
ATOM 1646 N N . CYS B 1 25 ? 22.094 22.938 13.883 1 90.69 25 CYS B N 1
ATOM 1647 C CA . CYS B 1 25 ? 20.859 23.266 13.164 1 90.69 25 CYS B CA 1
ATOM 1648 C C . CYS B 1 25 ? 19.672 22.562 13.789 1 90.69 25 CYS B C 1
ATOM 1650 O O . CYS B 1 25 ? 19.797 21.484 14.367 1 90.69 25 CYS B O 1
ATOM 1652 N N . GLU B 1 26 ? 18.625 23.344 13.836 1 93 26 GLU B N 1
ATOM 1653 C CA . GLU B 1 26 ? 17.359 22.797 14.297 1 93 26 GLU B CA 1
ATOM 1654 C C . GLU B 1 26 ? 16.406 22.547 13.133 1 93 26 GLU B C 1
ATOM 1656 O O . GLU B 1 26 ? 16.594 23.094 12.047 1 93 26 GLU B O 1
ATOM 1661 N N . GLU B 1 27 ? 15.367 21.734 13.336 1 91.44 27 GLU B N 1
ATOM 1662 C CA . GLU B 1 27 ? 14.312 21.562 12.336 1 91.44 27 GLU B CA 1
ATOM 1663 C C . GLU B 1 27 ? 13.445 22.812 12.227 1 91.44 27 GLU B C 1
ATOM 1665 O O . GLU B 1 27 ? 13.141 23.453 13.234 1 91.44 27 GLU B O 1
ATOM 1670 N N . PRO B 1 28 ? 13.07 23.156 11.031 1 91.12 28 PRO B N 1
ATOM 1671 C CA . PRO B 1 28 ? 12.172 24.312 10.906 1 91.12 28 PRO B CA 1
ATOM 1672 C C . PRO B 1 28 ? 10.828 24.078 11.602 1 91.12 28 PRO B C 1
ATOM 1674 O O . PRO B 1 28 ? 10.32 22.953 11.609 1 91.12 28 PRO B O 1
ATOM 1677 N N . ASP B 1 29 ? 10.25 25.156 12.031 1 85.56 29 ASP B N 1
ATOM 1678 C CA . ASP B 1 29 ? 9.008 25.094 12.797 1 85.56 29 ASP B CA 1
ATOM 1679 C C . ASP B 1 29 ? 7.844 24.656 11.922 1 85.56 29 ASP B C 1
ATOM 1681 O O . ASP B 1 29 ? 6.863 24.078 12.414 1 85.56 29 ASP B O 1
ATOM 1685 N N . ASP B 1 30 ? 7.977 24.938 10.633 1 85.75 30 ASP B N 1
ATOM 1686 C CA . ASP B 1 30 ? 6.852 24.656 9.742 1 85.75 30 ASP B CA 1
ATOM 1687 C C . ASP B 1 30 ? 7.059 23.359 8.969 1 85.75 30 ASP B C 1
ATOM 1689 O O . ASP B 1 30 ? 6.43 23.141 7.934 1 85.75 30 ASP B O 1
ATOM 1693 N N . LEU B 1 31 ? 7.945 22.547 9.422 1 87.25 31 LEU B N 1
ATOM 1694 C CA . LEU B 1 31 ? 8.305 21.344 8.703 1 87.25 31 LEU B CA 1
ATOM 1695 C C . LEU B 1 31 ? 7.078 20.453 8.492 1 87.25 31 LEU B C 1
ATOM 1697 O O . LEU B 1 31 ? 6.859 19.938 7.391 1 87.25 31 LEU B O 1
ATOM 1701 N N . ASP B 1 32 ? 6.332 20.297 9.5 1 80.12 32 ASP B N 1
ATOM 1702 C CA . ASP B 1 32 ? 5.141 19.469 9.422 1 80.12 32 ASP B CA 1
ATOM 1703 C C . ASP B 1 32 ? 4.141 20.016 8.414 1 80.12 32 ASP B C 1
ATOM 1705 O O . ASP B 1 32 ? 3.535 19.266 7.648 1 80.12 32 ASP B O 1
ATOM 1709 N N . LEU B 1 33 ? 3.994 21.266 8.453 1 81.12 33 LEU B N 1
ATOM 1710 C CA . LEU B 1 33 ? 3.084 21.906 7.508 1 81.12 33 LEU B CA 1
ATOM 1711 C C . LEU B 1 33 ? 3.572 21.703 6.074 1 81.12 33 LEU B C 1
ATOM 1713 O O . LEU B 1 33 ? 2.771 21.453 5.172 1 81.12 33 LEU B O 1
ATOM 1717 N N . ARG B 1 34 ? 4.875 21.828 5.844 1 86.56 34 ARG B N 1
ATOM 1718 C CA . ARG B 1 34 ? 5.453 21.625 4.516 1 86.56 34 ARG B CA 1
ATOM 1719 C C . ARG B 1 34 ? 5.211 20.203 4.016 1 86.56 34 ARG B C 1
ATOM 1721 O O . ARG B 1 34 ? 4.891 20 2.844 1 86.56 34 ARG B O 1
ATOM 1728 N N . LEU B 1 35 ? 5.395 19.281 4.949 1 85.69 35 LEU B N 1
ATOM 1729 C CA . LEU B 1 35 ? 5.18 17.891 4.582 1 85.69 35 LEU B CA 1
ATOM 1730 C C . LEU B 1 35 ? 3.725 17.641 4.191 1 85.69 35 LEU B C 1
ATOM 1732 O O . LEU B 1 35 ? 3.445 16.969 3.197 1 85.69 35 LEU B O 1
ATOM 1736 N N . PHE B 1 36 ? 2.867 18.156 4.898 1 78.94 36 PHE B N 1
ATOM 1737 C CA . PHE B 1 36 ? 1.446 17.984 4.629 1 78.94 36 PHE B CA 1
ATOM 1738 C C . PHE B 1 36 ? 1.073 18.578 3.277 1 78.94 36 PHE B C 1
ATOM 1740 O O . PHE B 1 36 ? 0.312 17.984 2.516 1 78.94 36 PHE B O 1
ATOM 1747 N N . ASP B 1 37 ? 1.583 19.766 3.021 1 81.56 37 ASP B N 1
ATOM 1748 C CA . ASP B 1 37 ? 1.334 20.391 1.729 1 81.56 37 ASP B CA 1
ATOM 1749 C C . ASP B 1 37 ? 1.83 19.516 0.583 1 81.56 37 ASP B C 1
ATOM 1751 O O . ASP B 1 37 ? 1.14 19.344 -0.426 1 81.56 37 ASP B O 1
ATOM 1755 N N . TRP B 1 38 ? 2.975 18.953 0.777 1 87.38 38 TRP B N 1
ATOM 1756 C CA . TRP B 1 38 ? 3.566 18.078 -0.228 1 87.38 38 TRP B CA 1
ATOM 1757 C C . TRP B 1 38 ? 2.729 16.812 -0.413 1 87.38 38 TRP B C 1
ATOM 1759 O O . TRP B 1 38 ? 2.514 16.359 -1.54 1 87.38 38 TRP B O 1
ATOM 1769 N N . TYR B 1 39 ? 2.219 16.297 0.698 1 80.56 39 TYR B N 1
ATOM 1770 C CA . TYR B 1 39 ? 1.351 15.125 0.664 1 80.56 39 TYR B CA 1
ATOM 1771 C C . TYR B 1 39 ? 0.083 15.414 -0.134 1 80.56 39 TYR B C 1
ATOM 1773 O O . TYR B 1 39 ? -0.297 14.633 -1.008 1 80.56 39 TYR B O 1
ATOM 1781 N N . LYS B 1 40 ? -0.552 16.484 0.143 1 75.88 40 LYS B N 1
ATOM 1782 C CA . LYS B 1 40 ? -1.795 16.844 -0.531 1 75.88 40 LYS B CA 1
ATOM 1783 C C . LYS B 1 40 ? -1.572 17.031 -2.029 1 75.88 40 LYS B C 1
ATOM 1785 O O . LYS B 1 40 ? -2.375 16.562 -2.844 1 75.88 40 LYS B O 1
ATOM 1790 N N . GLU B 1 41 ? -0.521 17.656 -2.389 1 80.19 41 GLU B N 1
ATOM 1791 C CA . GLU B 1 41 ? -0.209 17.891 -3.795 1 80.19 41 GLU B CA 1
ATOM 1792 C C . GLU B 1 41 ? 0.056 16.594 -4.531 1 80.19 41 GLU B C 1
ATOM 1794 O O . GLU B 1 41 ? -0.346 16.422 -5.688 1 80.19 41 GLU B O 1
ATOM 1799 N N . SER B 1 42 ? 0.719 15.641 -3.826 1 79.25 42 SER B N 1
ATOM 1800 C CA . SER B 1 42 ? 1.122 14.383 -4.449 1 79.25 42 SER B CA 1
ATOM 1801 C C . SER B 1 42 ? -0.039 13.398 -4.504 1 79.25 42 SER B C 1
ATOM 1803 O O . SER B 1 42 ? -0.058 12.5 -5.348 1 79.25 42 SER B O 1
ATOM 1805 N N . SER B 1 43 ? -0.883 13.367 -3.455 1 70.75 43 SER B N 1
ATOM 1806 C CA . SER B 1 43 ? -2.004 12.438 -3.387 1 70.75 43 SER B CA 1
ATOM 1807 C C . SER B 1 43 ? -2.977 12.656 -4.543 1 70.75 43 SER B C 1
ATOM 1809 O O . SER B 1 43 ? -3.686 11.734 -4.949 1 70.75 43 SER B O 1
ATOM 1811 N N . ASP B 1 44 ? -3.105 13.844 -5.008 1 60.53 44 ASP B N 1
ATOM 1812 C CA . ASP B 1 44 ? -3.988 14.172 -6.121 1 60.53 44 ASP B CA 1
ATOM 1813 C C . ASP B 1 44 ? -3.477 13.562 -7.426 1 60.53 44 ASP B C 1
ATOM 1815 O O . ASP B 1 44 ? -4.219 13.461 -8.406 1 60.53 44 ASP B O 1
ATOM 1819 N N . SER B 1 45 ? -2.25 13.203 -7.344 1 56.91 45 SER B N 1
ATOM 1820 C CA . SER B 1 45 ? -1.661 12.648 -8.555 1 56.91 45 SER B CA 1
ATOM 1821 C C . SER B 1 45 ? -1.776 11.125 -8.57 1 56.91 45 SER B C 1
ATOM 1823 O O . SER B 1 45 ? -1.791 10.484 -7.516 1 56.91 45 SER B O 1
ATOM 1825 N N . TYR B 1 46 ? -2.549 10.586 -9.484 1 56.41 46 TYR B N 1
ATOM 1826 C CA . TYR B 1 46 ? -2.77 9.164 -9.711 1 56.41 46 TYR B CA 1
ATOM 1827 C C . TYR B 1 46 ? -1.515 8.359 -9.391 1 56.41 46 TYR B C 1
ATOM 1829 O O . TYR B 1 46 ? -0.403 8.773 -9.734 1 56.41 46 TYR B O 1
ATOM 1837 N N . SER B 1 47 ? -1.619 7.574 -8.242 1 61.47 47 SER B N 1
ATOM 1838 C CA . SER B 1 47 ? -0.528 6.656 -7.934 1 61.47 47 SER B CA 1
ATOM 1839 C C . SER B 1 47 ? -0.305 5.656 -9.062 1 61.47 47 SER B C 1
ATOM 1841 O O . SER B 1 47 ? -1.168 4.82 -9.344 1 61.47 47 SER B O 1
ATOM 1843 N N . ALA B 1 48 ? 0.482 6.102 -10.031 1 63.44 48 ALA B N 1
ATOM 1844 C CA . ALA B 1 48 ? 0.867 5.129 -11.055 1 63.44 48 ALA B CA 1
ATOM 1845 C C . ALA B 1 48 ? 1.591 3.939 -10.43 1 63.44 48 ALA B C 1
ATOM 1847 O O . ALA B 1 48 ? 2.271 4.082 -9.414 1 63.44 48 ALA B O 1
ATOM 1848 N N . GLU B 1 49 ? 1.134 2.842 -10.938 1 75 49 GLU B N 1
ATOM 1849 C CA . GLU B 1 49 ? 1.863 1.632 -10.57 1 75 49 GLU B CA 1
ATOM 1850 C C . GLU B 1 49 ? 3.336 1.734 -10.961 1 75 49 GLU B C 1
ATOM 1852 O O . GLU B 1 49 ? 3.66 2.131 -12.086 1 75 49 GLU B O 1
ATOM 1857 N N . ILE B 1 50 ? 4.168 1.601 -10 1 86.69 50 ILE B N 1
ATOM 1858 C CA . ILE B 1 50 ? 5.594 1.505 -10.289 1 86.69 50 ILE B CA 1
ATOM 1859 C C . ILE B 1 50 ? 5.965 0.05 -10.57 1 86.69 50 ILE B C 1
ATOM 1861 O O . ILE B 1 50 ? 5.852 -0.806 -9.688 1 86.69 50 ILE B O 1
ATOM 1865 N N . ILE B 1 51 ? 6.359 -0.168 -11.781 1 90.69 51 ILE B N 1
ATOM 1866 C CA . ILE B 1 51 ? 6.672 -1.532 -12.195 1 90.69 51 ILE B CA 1
ATOM 1867 C C . ILE B 1 51 ? 8.156 -1.808 -11.992 1 90.69 51 ILE B C 1
ATOM 1869 O O . ILE B 1 51 ? 9.008 -1.035 -12.438 1 90.69 51 ILE B O 1
ATOM 1873 N N . ASP B 1 52 ? 8.438 -2.859 -11.281 1 92.31 52 ASP B N 1
ATOM 1874 C CA . ASP B 1 52 ? 9.812 -3.275 -11.031 1 92.31 52 ASP B CA 1
ATOM 1875 C C . ASP B 1 52 ? 9.992 -4.766 -11.305 1 92.31 52 ASP B C 1
ATOM 1877 O O . ASP B 1 52 ? 10.086 -5.57 -10.375 1 92.31 52 ASP B O 1
ATOM 1881 N N . GLU B 1 53 ? 10.195 -5.129 -12.555 1 91.31 53 GLU B N 1
ATOM 1882 C CA . GLU B 1 53 ? 10.32 -6.527 -12.953 1 91.31 53 GLU B CA 1
ATOM 1883 C C . GLU B 1 53 ? 11.711 -7.07 -12.625 1 91.31 53 GLU B C 1
ATOM 1885 O O . GLU B 1 53 ? 11.891 -8.281 -12.492 1 91.31 53 GLU B O 1
ATOM 1890 N N . ASP B 1 54 ? 12.656 -6.188 -12.492 1 91.81 54 ASP B N 1
ATOM 1891 C CA . ASP B 1 54 ? 14.047 -6.59 -12.328 1 91.81 54 ASP B CA 1
ATOM 1892 C C . ASP B 1 54 ? 14.477 -6.5 -10.859 1 91.81 54 ASP B C 1
ATOM 1894 O O . ASP B 1 54 ? 15.672 -6.445 -10.562 1 91.81 54 ASP B O 1
ATOM 1898 N N . TRP B 1 55 ? 13.477 -6.465 -10 1 94.44 55 TRP B N 1
ATOM 1899 C CA . TRP B 1 55 ? 13.836 -6.387 -8.586 1 94.44 55 TRP B CA 1
ATOM 1900 C C . TRP B 1 55 ? 14.703 -7.57 -8.18 1 94.44 55 TRP B C 1
ATOM 1902 O O . TRP B 1 55 ? 14.641 -8.641 -8.797 1 94.44 55 TRP B O 1
ATOM 1912 N N . ILE B 1 56 ? 15.57 -7.352 -7.168 1 92.62 56 ILE B N 1
ATOM 1913 C CA . ILE B 1 56 ? 16.5 -8.375 -6.711 1 92.62 56 ILE B CA 1
ATOM 1914 C C . ILE B 1 56 ? 16.141 -8.805 -5.289 1 92.62 56 ILE B C 1
ATOM 1916 O O . ILE B 1 56 ? 16.156 -7.984 -4.363 1 92.62 56 ILE B O 1
ATOM 1920 N N . PRO B 1 57 ? 15.734 -10.055 -5.16 1 91.25 57 PRO B N 1
ATOM 1921 C CA . PRO B 1 57 ? 15.453 -10.523 -3.805 1 91.25 57 PRO B CA 1
ATOM 1922 C C . PRO B 1 57 ? 16.703 -10.609 -2.936 1 91.25 57 PRO B C 1
ATOM 1924 O O . PRO B 1 57 ? 17.828 -10.508 -3.447 1 91.25 57 PRO B O 1
ATOM 1927 N N . MET B 1 58 ? 16.406 -10.695 -1.721 1 90.06 58 MET B N 1
ATOM 1928 C CA . MET B 1 58 ? 17.516 -10.953 -0.805 1 90.06 58 MET B CA 1
ATOM 1929 C C . MET B 1 58 ? 18.141 -12.312 -1.089 1 90.06 58 MET B C 1
ATOM 1931 O O . MET B 1 58 ? 17.469 -13.25 -1.489 1 90.06 58 MET B O 1
ATOM 1935 N N . PHE B 1 59 ? 19.531 -12.383 -0.874 1 93.06 59 PHE B N 1
ATOM 1936 C CA . PHE B 1 59 ? 20.234 -13.648 -1.039 1 93.06 59 PHE B CA 1
ATOM 1937 C C . PHE B 1 59 ? 21.047 -13.977 0.209 1 93.06 59 PHE B C 1
ATOM 1939 O O . PHE B 1 59 ? 21.75 -13.117 0.75 1 93.06 59 PHE B O 1
ATOM 1946 N N . PRO B 1 60 ? 21.062 -15.25 0.673 1 96.25 60 PRO B N 1
ATOM 1947 C CA . PRO B 1 60 ? 20.156 -16.297 0.181 1 96.25 60 PRO B CA 1
ATOM 1948 C C . PRO B 1 60 ? 18.703 -16.062 0.553 1 96.25 60 PRO B C 1
ATOM 1950 O O . PRO B 1 60 ? 18.422 -15.383 1.544 1 96.25 60 PRO B O 1
ATOM 1953 N N . GLU B 1 61 ? 17.75 -16.609 -0.277 1 96.62 61 GLU B N 1
ATOM 1954 C CA . GLU B 1 61 ? 16.328 -16.516 0.049 1 96.62 61 GLU B CA 1
ATOM 1955 C C . GLU B 1 61 ? 16 -17.312 1.301 1 96.62 61 GLU B C 1
ATOM 1957 O O . GLU B 1 61 ? 16.656 -18.312 1.599 1 96.62 61 GLU B O 1
ATOM 1962 N N . PRO B 1 62 ? 15.078 -16.891 2.051 1 97.06 62 PRO B N 1
ATOM 1963 C CA . PRO B 1 62 ? 14.68 -17.672 3.23 1 97.06 62 PRO B CA 1
ATOM 1964 C C . PRO B 1 62 ? 14.125 -19.047 2.875 1 97.06 62 PRO B C 1
ATOM 1966 O O . PRO B 1 62 ? 13.703 -19.266 1.739 1 97.06 62 PRO B O 1
ATOM 1969 N N . ASP B 1 63 ? 14.117 -19.938 3.795 1 97.25 63 ASP B N 1
ATOM 1970 C CA . ASP B 1 63 ? 13.727 -21.328 3.604 1 97.25 63 ASP B CA 1
ATOM 1971 C C . ASP B 1 63 ? 12.281 -21.422 3.102 1 97.25 63 ASP B C 1
ATOM 1973 O O . ASP B 1 63 ? 11.938 -22.359 2.381 1 97.25 63 ASP B O 1
ATOM 1977 N N . ILE B 1 64 ? 11.461 -20.531 3.43 1 97.25 64 ILE B N 1
ATOM 1978 C CA . ILE B 1 64 ? 10.047 -20.578 3.068 1 97.25 64 ILE B CA 1
ATOM 1979 C C . ILE B 1 64 ? 9.906 -20.625 1.548 1 97.25 64 ILE B C 1
ATOM 1981 O O . ILE B 1 64 ? 8.922 -21.156 1.023 1 97.25 64 ILE B O 1
ATOM 1985 N N . CYS B 1 65 ? 10.883 -20.125 0.867 1 97.81 65 CYS B N 1
ATOM 1986 C CA . CYS B 1 65 ? 10.797 -20.016 -0.584 1 97.81 65 CYS B CA 1
ATOM 1987 C C . CYS B 1 65 ? 11.047 -21.359 -1.251 1 97.81 65 CYS B C 1
ATOM 1989 O O . CYS B 1 65 ? 10.742 -21.531 -2.432 1 97.81 65 CYS B O 1
ATOM 1991 N N . LYS B 1 66 ? 11.539 -22.281 -0.481 1 96.06 66 LYS B N 1
ATOM 1992 C CA . LYS B 1 66 ? 11.867 -23.609 -1.008 1 96.06 66 LYS B CA 1
ATOM 1993 C C . LYS B 1 66 ? 10.75 -24.609 -0.729 1 96.06 66 LYS B C 1
ATOM 1995 O O . LYS B 1 66 ? 10.828 -25.766 -1.142 1 96.06 66 LYS B O 1
ATOM 2000 N N . LYS B 1 67 ? 9.719 -24.141 -0.031 1 96.5 67 LYS B N 1
ATOM 2001 C CA . LYS B 1 67 ? 8.641 -25.016 0.396 1 96.5 67 LYS B CA 1
ATOM 2002 C C . LYS B 1 67 ? 7.312 -24.594 -0.235 1 96.5 67 LYS B C 1
ATOM 2004 O O . LYS B 1 67 ? 7.117 -23.422 -0.565 1 96.5 67 LYS B O 1
ATOM 2009 N N . LEU B 1 68 ? 6.457 -25.562 -0.403 1 95.81 68 LEU B N 1
ATOM 2010 C CA . LEU B 1 68 ? 5.078 -25.25 -0.751 1 95.81 68 LEU B CA 1
ATOM 2011 C C . LEU B 1 68 ? 4.398 -24.469 0.368 1 95.81 68 LEU B C 1
ATOM 2013 O O . LEU B 1 68 ? 4.754 -24.625 1.539 1 95.81 68 LEU B O 1
ATOM 2017 N N . PRO B 1 69 ? 3.43 -23.656 -0.006 1 96.94 69 PRO B N 1
ATOM 2018 C CA . PRO B 1 69 ? 2.686 -22.969 1.052 1 96.94 69 PRO B CA 1
ATOM 2019 C C . PRO B 1 69 ? 2.051 -23.938 2.051 1 96.94 69 PRO B C 1
ATOM 2021 O O . PRO B 1 69 ? 1.525 -24.984 1.655 1 96.94 69 PRO B O 1
ATOM 2024 N N . GLU B 1 70 ? 2.189 -23.578 3.262 1 96 70 GLU B N 1
ATOM 2025 C CA . GLU B 1 70 ? 1.518 -24.344 4.316 1 96 70 GLU B CA 1
ATOM 2026 C C . GLU B 1 70 ? 0.044 -23.953 4.414 1 96 70 GLU B C 1
ATOM 2028 O O . GLU B 1 70 ? -0.303 -22.781 4.344 1 96 70 GLU B O 1
ATOM 2033 N N . THR B 1 71 ? -0.865 -24.953 4.602 1 95.19 71 THR B N 1
ATOM 2034 C CA . THR B 1 71 ? -2.283 -24.625 4.512 1 95.19 71 THR B CA 1
ATOM 2035 C C . THR B 1 71 ? -3.039 -25.156 5.727 1 95.19 71 THR B C 1
ATOM 2037 O O . THR B 1 71 ? -4.262 -25.297 5.691 1 95.19 71 THR B O 1
ATOM 2040 N N . GLY B 1 72 ? -2.34 -25.438 6.762 1 94.62 72 GLY B N 1
ATOM 2041 C CA . GLY B 1 72 ? -2.988 -25.922 7.973 1 94.62 72 GLY B CA 1
ATOM 2042 C C . GLY B 1 72 ? -3.91 -24.891 8.602 1 94.62 72 GLY B C 1
ATOM 2043 O O . GLY B 1 72 ? -3.869 -23.703 8.242 1 94.62 72 GLY B O 1
ATOM 2044 N N . ILE B 1 73 ? -4.695 -25.297 9.547 1 92.75 73 ILE B N 1
ATOM 2045 C CA . ILE B 1 73 ? -5.727 -24.469 10.164 1 92.75 73 ILE B CA 1
ATOM 2046 C C . ILE B 1 73 ? -5.078 -23.312 10.93 1 92.75 73 ILE B C 1
ATOM 2048 O O . ILE B 1 73 ? -5.621 -22.203 10.977 1 92.75 73 ILE B O 1
ATOM 2052 N N . ASP B 1 74 ? -3.84 -23.469 11.414 1 93.81 74 ASP B N 1
ATOM 2053 C CA . ASP B 1 74 ? -3.199 -22.453 12.25 1 93.81 74 ASP B CA 1
ATOM 2054 C C . ASP B 1 74 ? -2.215 -21.625 11.445 1 93.81 74 ASP B C 1
ATOM 2056 O O . ASP B 1 74 ? -1.414 -20.875 12.016 1 93.81 74 ASP B O 1
ATOM 2060 N N . THR B 1 75 ? -2.381 -21.672 10.172 1 95.56 75 THR B N 1
ATOM 2061 C CA . THR B 1 75 ? -1.398 -20.984 9.344 1 95.56 75 THR B CA 1
ATOM 2062 C C . THR B 1 75 ? -1.758 -19.516 9.188 1 95.56 75 THR B C 1
ATOM 2064 O O . THR B 1 75 ? -2.936 -19.156 9.219 1 95.56 75 THR B O 1
ATOM 2067 N N . SER B 1 76 ? -0.713 -18.688 9.086 1 94.88 76 SER B N 1
ATOM 2068 C CA . SER B 1 76 ? -0.882 -17.281 8.766 1 94.88 76 SER B CA 1
ATOM 2069 C C . SER B 1 76 ? -1.089 -17.078 7.27 1 94.88 76 SER B C 1
ATOM 2071 O O . SER B 1 76 ? -0.86 -17.984 6.473 1 94.88 76 SER B O 1
ATOM 2073 N N . THR B 1 77 ? -1.489 -15.93 6.93 1 95.75 77 THR B N 1
ATOM 2074 C CA . THR B 1 77 ? -1.664 -15.578 5.523 1 95.75 77 THR B CA 1
ATOM 2075 C C . THR B 1 77 ? -0.341 -15.688 4.773 1 95.75 77 THR B C 1
ATOM 2077 O O . THR B 1 77 ? -0.3 -16.188 3.646 1 95.75 77 THR B O 1
ATOM 2080 N N . MET B 1 78 ? 0.776 -15.25 5.379 1 96.12 78 MET B N 1
ATOM 2081 C CA . MET B 1 78 ? 2.078 -15.273 4.715 1 96.12 78 MET B CA 1
ATOM 2082 C C . MET B 1 78 ? 2.543 -16.719 4.496 1 96.12 78 MET B C 1
ATOM 2084 O O . MET B 1 78 ? 3.201 -17 3.496 1 96.12 78 MET B O 1
ATOM 2088 N N . GLN B 1 79 ? 2.199 -17.578 5.359 1 97.06 79 GLN B N 1
ATOM 2089 C CA . GLN B 1 79 ? 2.561 -18.984 5.195 1 97.06 79 GLN B CA 1
ATOM 2090 C C . GLN B 1 79 ? 1.804 -19.609 4.031 1 97.06 79 GLN B C 1
ATOM 2092 O O . GLN B 1 79 ? 2.289 -20.562 3.408 1 97.06 79 GLN B O 1
ATOM 2097 N N . ARG B 1 80 ? 0.659 -19.047 3.734 1 97.5 80 ARG B N 1
ATOM 2098 C CA . ARG B 1 80 ? -0.187 -19.594 2.678 1 97.5 80 ARG B CA 1
ATOM 2099 C C . ARG B 1 80 ? -0.015 -18.812 1.381 1 97.5 80 ARG B C 1
ATOM 2101 O O . ARG B 1 80 ? -0.446 -19.266 0.317 1 97.5 80 ARG B O 1
ATOM 2108 N N . SER B 1 81 ? 0.598 -17.656 1.391 1 97.88 81 SER B N 1
ATOM 2109 C CA . SER B 1 81 ? 0.788 -16.781 0.236 1 97.88 81 SER B CA 1
ATOM 2110 C C . SER B 1 81 ? 1.763 -17.406 -0.764 1 97.88 81 SER B C 1
ATOM 2112 O O . SER B 1 81 ? 2.775 -17.984 -0.374 1 97.88 81 SER B O 1
ATOM 2114 N N . LEU B 1 82 ? 1.456 -17.172 -2.006 1 98.44 82 LEU B N 1
ATOM 2115 C CA . LEU B 1 82 ? 2.381 -17.625 -3.043 1 98.44 82 LEU B CA 1
ATOM 2116 C C . LEU B 1 82 ? 3.607 -16.719 -3.104 1 98.44 82 LEU B C 1
ATOM 2118 O O . LEU B 1 82 ? 4.68 -17.156 -3.533 1 98.44 82 LEU B O 1
ATOM 2122 N N . CYS B 1 83 ? 3.467 -15.508 -2.732 1 98.62 83 CYS B N 1
ATOM 2123 C CA . CYS B 1 83 ? 4.555 -14.539 -2.678 1 98.62 83 CYS B CA 1
ATOM 2124 C C . CYS B 1 83 ? 4.594 -13.836 -1.324 1 98.62 83 CYS B C 1
ATOM 2126 O O . CYS B 1 83 ? 4.191 -12.68 -1.207 1 98.62 83 CYS B O 1
ATOM 2128 N N . PRO B 1 84 ? 5.133 -14.5 -0.304 1 98.12 84 PRO B N 1
ATOM 2129 C CA . PRO B 1 84 ? 5.133 -13.914 1.038 1 98.12 84 PRO B CA 1
ATOM 2130 C C . PRO B 1 84 ? 6.082 -12.719 1.158 1 98.12 84 PRO B C 1
ATOM 2132 O O . PRO B 1 84 ? 7.062 -12.625 0.417 1 98.12 84 PRO B O 1
ATOM 2135 N N . TRP B 1 85 ? 5.727 -11.844 2.045 1 96.81 85 TRP B N 1
ATOM 2136 C CA . TRP B 1 85 ? 6.566 -10.688 2.35 1 96.81 85 TRP B CA 1
ATOM 2137 C C . TRP B 1 85 ? 6.68 -10.477 3.855 1 96.81 85 TRP B C 1
ATOM 2139 O O . TRP B 1 85 ? 5.992 -11.141 4.633 1 96.81 85 TRP B O 1
ATOM 2149 N N . GLN B 1 86 ? 7.57 -9.711 4.18 1 93.12 86 GLN B N 1
ATOM 2150 C CA . GLN B 1 86 ? 7.723 -9.25 5.559 1 93.12 86 GLN B CA 1
ATOM 2151 C C . GLN B 1 86 ? 7.668 -7.73 5.641 1 93.12 86 GLN B C 1
ATOM 2153 O O . GLN B 1 86 ? 8.133 -7.039 4.738 1 93.12 86 GLN B O 1
ATOM 2158 N N . TRP B 1 87 ? 7.078 -7.281 6.723 1 90.25 87 TRP B N 1
ATOM 2159 C CA . TRP B 1 87 ? 7.035 -5.844 6.953 1 90.25 87 TRP B CA 1
ATOM 2160 C C . TRP B 1 87 ? 8.289 -5.371 7.684 1 90.25 87 TRP B C 1
ATOM 2162 O O . TRP B 1 87 ? 8.844 -6.098 8.508 1 90.25 87 TRP B O 1
ATOM 2172 N N . ARG B 1 88 ? 8.633 -4.211 7.316 1 87.94 88 ARG B N 1
ATOM 2173 C CA . ARG B 1 88 ? 9.758 -3.592 8.008 1 87.94 88 ARG B CA 1
ATOM 2174 C C . ARG B 1 88 ? 9.562 -2.086 8.141 1 87.94 88 ARG B C 1
ATOM 2176 O O . ARG B 1 88 ? 8.859 -1.474 7.328 1 87.94 88 ARG B O 1
ATOM 2183 N N . LEU B 1 89 ? 10.133 -1.591 9.172 1 87.38 89 LEU B N 1
ATOM 2184 C CA . LEU B 1 89 ? 10.164 -0.142 9.336 1 87.38 89 LEU B CA 1
ATOM 2185 C C . LEU B 1 89 ? 11.445 0.441 8.75 1 87.38 89 LEU B C 1
ATOM 2187 O O . LEU B 1 89 ? 12.547 0.018 9.117 1 87.38 89 LEU B O 1
ATOM 2191 N N . ASN B 1 90 ? 11.297 1.277 7.82 1 88.06 90 ASN B N 1
ATOM 2192 C CA . ASN B 1 90 ? 12.398 2.014 7.215 1 88.06 90 ASN B CA 1
ATOM 2193 C C . ASN B 1 90 ? 12.625 3.352 7.91 1 88.06 90 ASN B C 1
ATOM 2195 O O . ASN B 1 90 ? 11.828 4.277 7.77 1 88.06 90 ASN B O 1
ATOM 2199 N N . HIS B 1 91 ? 13.719 3.445 8.711 1 90.75 91 HIS B N 1
ATOM 2200 C CA . HIS B 1 91 ? 14.039 4.668 9.438 1 90.75 91 HIS B CA 1
ATOM 2201 C C . HIS B 1 91 ? 15.109 5.477 8.719 1 90.75 91 HIS B C 1
ATOM 2203 O O . HIS B 1 91 ? 16.141 4.934 8.328 1 90.75 91 HIS B O 1
ATOM 2209 N N . ASP B 1 92 ? 14.883 6.719 8.523 1 93.12 92 ASP B N 1
ATOM 2210 C CA . ASP B 1 92 ? 15.805 7.684 7.941 1 93.12 92 ASP B CA 1
ATOM 2211 C C . ASP B 1 92 ? 15.758 9.016 8.688 1 93.12 92 ASP B C 1
ATOM 2213 O O . ASP B 1 92 ? 14.773 9.75 8.594 1 93.12 92 ASP B O 1
ATOM 2217 N N . GLU B 1 93 ? 16.828 9.383 9.414 1 91.94 93 GLU B N 1
ATOM 2218 C CA . GLU B 1 93 ? 16.891 10.578 10.25 1 91.94 93 GLU B CA 1
ATOM 2219 C C . GLU B 1 93 ? 16.875 11.844 9.391 1 91.94 93 GLU B C 1
ATOM 2221 O O . GLU B 1 93 ? 16.609 12.938 9.898 1 91.94 93 GLU B O 1
ATOM 2226 N N . HIS B 1 94 ? 17.141 11.703 8.141 1 94.56 94 HIS B N 1
ATOM 2227 C CA . HIS B 1 94 ? 17.234 12.875 7.281 1 94.56 94 HIS B CA 1
ATOM 2228 C C . HIS B 1 94 ? 16 13.023 6.402 1 94.56 94 HIS B C 1
ATOM 2230 O O . HIS B 1 94 ? 16.016 13.781 5.43 1 94.56 94 HIS B O 1
ATOM 2236 N N . ARG B 1 95 ? 14.945 12.312 6.805 1 94.12 95 ARG B N 1
ATOM 2237 C CA . ARG B 1 95 ? 13.711 12.328 6.031 1 94.12 95 ARG B CA 1
ATOM 2238 C C . ARG B 1 95 ? 12.5 12.555 6.934 1 94.12 95 ARG B C 1
ATOM 2240 O O . ARG B 1 95 ? 12.492 12.117 8.086 1 94.12 95 ARG B O 1
ATOM 2247 N N . GLU B 1 96 ? 11.562 13.281 6.391 1 89.44 96 GLU B N 1
ATOM 2248 C CA . GLU B 1 96 ? 10.25 13.367 7.031 1 89.44 96 GLU B CA 1
ATOM 2249 C C . GLU B 1 96 ? 9.156 12.82 6.121 1 89.44 96 GLU B C 1
ATOM 2251 O O . GLU B 1 96 ? 9.062 13.203 4.953 1 89.44 96 GLU B O 1
ATOM 2256 N N . PRO B 1 97 ? 8.312 11.945 6.629 1 87.25 97 PRO B N 1
ATOM 2257 C CA . PRO B 1 97 ? 8.406 11.344 7.965 1 87.25 97 PRO B CA 1
ATOM 2258 C C . PRO B 1 97 ? 9.633 10.445 8.125 1 87.25 97 PRO B C 1
ATOM 2260 O O . PRO B 1 97 ? 10.117 9.875 7.145 1 87.25 97 PRO B O 1
ATOM 2263 N N . LYS B 1 98 ? 10.078 10.234 9.32 1 88.69 98 LYS B N 1
ATOM 2264 C CA . LYS B 1 98 ? 11.32 9.5 9.578 1 88.69 98 LYS B CA 1
ATOM 2265 C C . LYS B 1 98 ? 11.102 7.996 9.453 1 88.69 98 LYS B C 1
ATOM 2267 O O . LYS B 1 98 ? 12.055 7.242 9.25 1 88.69 98 LYS B O 1
ATOM 2272 N N . ILE B 1 99 ? 9.852 7.617 9.688 1 86.94 99 ILE B N 1
ATOM 2273 C CA . ILE B 1 99 ? 9.562 6.191 9.68 1 86.94 99 ILE B CA 1
ATOM 2274 C C . ILE B 1 99 ? 8.539 5.883 8.578 1 86.94 99 ILE B C 1
ATOM 2276 O O . ILE B 1 99 ? 7.484 6.512 8.508 1 86.94 99 ILE B O 1
ATOM 2280 N N . LEU B 1 100 ? 8.859 4.977 7.695 1 87.75 100 LEU B N 1
ATOM 2281 C CA . LEU B 1 100 ? 7.949 4.43 6.695 1 87.75 100 LEU B CA 1
ATOM 2282 C C . LEU B 1 100 ? 7.84 2.914 6.836 1 87.75 100 LEU B C 1
ATOM 2284 O O . LEU B 1 100 ? 8.852 2.227 7.008 1 87.75 100 LEU B O 1
ATOM 2288 N N . SER B 1 101 ? 6.668 2.459 6.816 1 87.44 101 SER B N 1
ATOM 2289 C CA . SER B 1 101 ? 6.441 1.019 6.797 1 87.44 101 SER B CA 1
ATOM 2290 C C . SER B 1 101 ? 6.48 0.473 5.371 1 87.44 101 SER B C 1
ATOM 2292 O O . SER B 1 101 ? 5.828 1.013 4.477 1 87.44 101 SER B O 1
ATOM 2294 N N . GLU B 1 102 ? 7.305 -0.533 5.164 1 91.12 102 GLU B N 1
ATOM 2295 C CA . GLU B 1 102 ? 7.367 -1.113 3.828 1 91.12 102 GLU B CA 1
ATOM 2296 C C . GLU B 1 102 ? 7.41 -2.639 3.889 1 91.12 102 GLU B C 1
ATOM 2298 O O . GLU B 1 102 ? 7.73 -3.215 4.93 1 91.12 102 GLU B O 1
ATOM 2303 N N . ALA B 1 103 ? 6.988 -3.229 2.799 1 92.75 103 ALA B N 1
ATOM 2304 C CA . ALA B 1 103 ? 7.062 -4.68 2.633 1 92.75 103 ALA B CA 1
ATOM 2305 C C . ALA B 1 103 ? 8.359 -5.086 1.941 1 92.75 103 ALA B C 1
ATOM 2307 O O . ALA B 1 103 ? 8.984 -4.273 1.257 1 92.75 103 ALA B O 1
ATOM 2308 N N . TYR B 1 104 ? 8.766 -6.289 2.242 1 94.56 104 TYR B N 1
ATOM 2309 C CA . TYR B 1 104 ? 9.875 -6.93 1.55 1 94.56 104 TYR B CA 1
ATOM 2310 C C . TYR B 1 104 ? 9.477 -8.297 1.019 1 94.56 104 TYR B C 1
ATOM 2312 O O . TYR B 1 104 ? 9.07 -9.18 1.788 1 94.56 104 TYR B O 1
ATOM 2320 N N . CYS B 1 105 ? 9.586 -8.383 -0.265 1 97.38 105 CYS B N 1
ATOM 2321 C CA . CYS B 1 105 ? 9.242 -9.664 -0.873 1 97.38 105 CYS B CA 1
ATOM 2322 C C . CYS B 1 105 ? 10.312 -10.711 -0.578 1 97.38 105 CYS B C 1
ATOM 2324 O O . CYS B 1 105 ? 11.508 -10.438 -0.718 1 97.38 105 CYS B O 1
ATOM 2326 N N . LEU B 1 106 ? 9.914 -11.898 -0.299 1 97.94 106 LEU B N 1
ATOM 2327 C CA . LEU B 1 106 ? 10.852 -12.891 0.197 1 97.94 106 LEU B CA 1
ATOM 2328 C C . LEU B 1 106 ? 11.352 -13.781 -0.938 1 97.94 106 LEU B C 1
ATOM 2330 O O . LEU B 1 106 ? 12.516 -14.188 -0.949 1 97.94 106 LEU B O 1
ATOM 2334 N N . CYS B 1 107 ? 10.508 -14.047 -1.893 1 98.12 107 CYS B N 1
ATOM 2335 C CA . CYS B 1 107 ? 10.812 -15.078 -2.879 1 98.12 107 CYS B CA 1
ATOM 2336 C C . CYS B 1 107 ? 10.797 -14.5 -4.289 1 98.12 107 CYS B C 1
ATOM 2338 O O . CYS B 1 107 ? 9.914 -13.711 -4.633 1 98.12 107 CYS B O 1
ATOM 2340 N N . ARG B 1 108 ? 11.711 -14.906 -5.113 1 97.56 108 ARG B N 1
ATOM 2341 C CA . ARG B 1 108 ? 11.711 -14.516 -6.52 1 97.56 108 ARG B CA 1
ATOM 2342 C C . ARG B 1 108 ? 10.648 -15.281 -7.305 1 97.56 108 ARG B C 1
ATOM 2344 O O . ARG B 1 108 ? 9.969 -14.711 -8.164 1 97.56 108 ARG B O 1
ATOM 2351 N N . LYS B 1 109 ? 10.594 -16.578 -6.973 1 97.5 109 LYS B N 1
ATOM 2352 C CA . LYS B 1 109 ? 9.625 -17.438 -7.637 1 97.5 109 LYS B CA 1
ATOM 2353 C C . LYS B 1 109 ? 8.383 -17.641 -6.777 1 97.5 109 LYS B C 1
ATOM 2355 O O . LYS B 1 109 ? 8.477 -17.766 -5.555 1 97.5 109 LYS B O 1
ATOM 2360 N N . SER B 1 110 ? 7.211 -17.656 -7.402 1 97.94 110 SER B N 1
ATOM 2361 C CA . SER B 1 110 ? 5.984 -17.969 -6.676 1 97.94 110 SER B CA 1
ATOM 2362 C C . SER B 1 110 ? 5.996 -19.391 -6.133 1 97.94 110 SER B C 1
ATOM 2364 O O . SER B 1 110 ? 6.301 -20.328 -6.859 1 97.94 110 SER B O 1
ATOM 2366 N N . ARG B 1 111 ? 5.605 -19.438 -4.895 1 97.56 111 ARG B N 1
ATOM 2367 C CA . ARG B 1 111 ? 5.547 -20.781 -4.297 1 97.56 111 ARG B CA 1
ATOM 2368 C C . ARG B 1 111 ? 4.324 -21.547 -4.785 1 97.56 111 ARG B C 1
ATOM 2370 O O . ARG B 1 111 ? 3.246 -20.969 -4.941 1 97.56 111 ARG B O 1
ATOM 2377 N N . GLY B 1 112 ? 4.508 -22.781 -5.055 1 92.88 112 GLY B N 1
ATOM 2378 C CA . GLY B 1 112 ? 3.373 -23.641 -5.355 1 92.88 112 GLY B CA 1
ATOM 2379 C C . GLY B 1 112 ? 2.938 -23.578 -6.805 1 92.88 112 GLY B C 1
ATOM 2380 O O . GLY B 1 112 ? 2.002 -24.266 -7.215 1 92.88 112 GLY B O 1
ATOM 2381 N N . VAL B 1 113 ? 3.49 -22.656 -7.578 1 91.25 113 VAL B N 1
ATOM 2382 C CA . VAL B 1 113 ? 3.111 -22.531 -8.984 1 91.25 113 VAL B CA 1
ATOM 2383 C C . VAL B 1 113 ? 4.363 -22.438 -9.852 1 91.25 113 VAL B C 1
ATOM 2385 O O . VAL B 1 113 ? 5.27 -21.656 -9.562 1 91.25 113 VAL B O 1
ATOM 2388 N N . SER B 1 114 ? 4.336 -23.234 -10.852 1 90.12 114 SER B N 1
ATOM 2389 C CA . SER B 1 114 ? 5.484 -23.219 -11.75 1 90.12 114 SER B CA 1
ATOM 2390 C C . SER B 1 114 ? 5.398 -22.078 -12.75 1 90.12 114 SER B C 1
ATOM 2392 O O . SER B 1 114 ? 4.316 -21.766 -13.25 1 90.12 114 SER B O 1
ATOM 2394 N N . GLY B 1 115 ? 6.477 -21.375 -12.898 1 93.38 115 GLY B N 1
ATOM 2395 C CA . GLY B 1 115 ? 6.605 -20.422 -13.977 1 93.38 115 GLY B CA 1
ATOM 2396 C C . GLY B 1 115 ? 6.27 -19 -13.562 1 93.38 115 GLY B C 1
ATOM 2397 O O . GLY B 1 115 ? 6.531 -18.047 -14.305 1 93.38 115 GLY B O 1
ATOM 2398 N N . ALA B 1 116 ? 5.594 -18.844 -12.469 1 96.62 116 ALA B N 1
ATOM 2399 C CA . ALA B 1 116 ? 5.238 -17.5 -12.023 1 96.62 116 ALA B CA 1
ATOM 2400 C C . ALA B 1 116 ? 6.312 -16.922 -11.102 1 96.62 116 ALA B C 1
ATOM 2402 O O . ALA B 1 116 ? 7.062 -17.672 -10.477 1 96.62 116 ALA B O 1
ATOM 2403 N N . PHE B 1 117 ? 6.422 -15.633 -11.07 1 97.25 117 PHE B N 1
ATOM 2404 C CA . PHE B 1 117 ? 7.398 -14.953 -10.227 1 97.25 117 PHE B CA 1
ATOM 2405 C C . PHE B 1 117 ? 6.719 -13.93 -9.328 1 97.25 117 PHE B C 1
ATOM 2407 O O . PHE B 1 117 ? 5.633 -13.445 -9.641 1 97.25 117 PHE B O 1
ATOM 2414 N N . CYS B 1 118 ? 7.398 -13.688 -8.203 1 98.5 118 CYS B N 1
ATOM 2415 C CA . CYS B 1 118 ? 6.918 -12.656 -7.293 1 98.5 118 CYS B CA 1
ATOM 2416 C C . CYS B 1 118 ? 7.434 -11.281 -7.711 1 98.5 118 CYS B C 1
ATOM 2418 O O . CYS B 1 118 ? 8.602 -11.141 -8.086 1 98.5 118 CYS B O 1
ATOM 2420 N N . MET B 1 119 ? 6.559 -10.328 -7.652 1 97.94 119 MET B N 1
ATOM 2421 C CA . MET B 1 119 ? 6.906 -8.945 -7.961 1 97.94 119 MET B CA 1
ATOM 2422 C C . MET B 1 119 ? 6.41 -8.008 -6.871 1 97.94 119 MET B C 1
ATOM 2424 O O . MET B 1 119 ? 5.297 -8.164 -6.367 1 97.94 119 MET B O 1
ATOM 2428 N N . PRO B 1 120 ? 7.242 -7.102 -6.492 1 97.81 120 PRO B N 1
ATOM 2429 C CA . PRO B 1 120 ? 6.781 -6.129 -5.5 1 97.81 120 PRO B CA 1
ATOM 2430 C C . PRO B 1 120 ? 5.707 -5.191 -6.047 1 97.81 120 PRO B C 1
ATOM 2432 O O . PRO B 1 120 ? 5.754 -4.812 -7.223 1 97.81 120 PRO B O 1
ATOM 2435 N N . ILE B 1 121 ? 4.75 -4.93 -5.234 1 96 121 ILE B N 1
ATOM 2436 C CA . ILE B 1 121 ? 3.816 -3.836 -5.484 1 96 121 ILE B CA 1
ATOM 2437 C C . ILE B 1 121 ? 4.371 -2.541 -4.891 1 96 121 ILE B C 1
ATOM 2439 O O . ILE B 1 121 ? 4.484 -2.412 -3.668 1 96 121 ILE B O 1
ATOM 2443 N N . LYS B 1 122 ? 4.676 -1.613 -5.781 1 93.44 122 LYS B N 1
ATOM 2444 C CA . LYS B 1 122 ? 5.371 -0.412 -5.328 1 93.44 122 LYS B CA 1
ATOM 2445 C C . LYS B 1 122 ? 4.488 0.824 -5.484 1 93.44 122 LYS B C 1
ATOM 2447 O O . LYS B 1 122 ? 3.717 0.924 -6.441 1 93.44 122 LYS B O 1
ATOM 2452 N N . ARG B 1 123 ? 4.668 1.695 -4.531 1 88.31 123 ARG B N 1
ATOM 2453 C CA . ARG B 1 123 ? 3.99 2.988 -4.531 1 88.31 123 ARG B CA 1
ATOM 2454 C C . ARG B 1 123 ? 4.949 4.109 -4.148 1 88.31 123 ARG B C 1
ATOM 2456 O O . ARG B 1 123 ? 6.031 3.854 -3.617 1 88.31 123 ARG B O 1
ATOM 2463 N N . GLU B 1 124 ? 4.434 5.266 -4.441 1 88.38 124 GLU B N 1
ATOM 2464 C CA . GLU B 1 124 ? 5.227 6.434 -4.066 1 88.38 124 GLU B CA 1
ATOM 2465 C C . GLU B 1 124 ? 4.609 7.16 -2.875 1 88.38 124 GLU B C 1
ATOM 2467 O O . GLU B 1 124 ? 3.387 7.27 -2.775 1 88.38 124 GLU B O 1
ATOM 2472 N N . VAL B 1 125 ? 5.512 7.645 -2.027 1 86.69 125 VAL B N 1
ATOM 2473 C CA . VAL B 1 125 ? 5.082 8.445 -0.888 1 86.69 125 VAL B CA 1
ATOM 2474 C C . VAL B 1 125 ? 5.832 9.773 -0.881 1 86.69 125 VAL B C 1
ATOM 2476 O O . VAL B 1 125 ? 7.027 9.828 -1.184 1 86.69 125 VAL B O 1
ATOM 2479 N N . ALA B 1 126 ? 5.074 10.836 -0.57 1 88.94 126 ALA B N 1
ATOM 2480 C CA . ALA B 1 126 ? 5.672 12.164 -0.442 1 88.94 126 ALA B CA 1
ATOM 2481 C C . ALA B 1 126 ? 6.527 12.258 0.82 1 88.94 126 ALA B C 1
ATOM 2483 O O . ALA B 1 126 ? 6.074 11.898 1.909 1 88.94 126 ALA B O 1
ATOM 2484 N N . VAL B 1 127 ? 7.766 12.75 0.613 1 91.75 127 VAL B N 1
ATOM 2485 C CA . VAL B 1 127 ? 8.648 12.945 1.76 1 91.75 127 VAL B CA 1
ATOM 2486 C C . VAL B 1 127 ? 9.406 14.266 1.614 1 91.75 127 VAL B C 1
ATOM 2488 O O . VAL B 1 127 ? 9.453 14.836 0.525 1 91.75 127 VAL B O 1
ATOM 2491 N N . LEU B 1 128 ? 9.852 14.773 2.764 1 94.88 128 LEU B N 1
ATOM 2492 C CA . LEU B 1 128 ? 10.82 15.867 2.783 1 94.88 128 LEU B CA 1
ATOM 2493 C C . LEU B 1 128 ? 12.203 15.352 3.16 1 94.88 128 LEU B C 1
ATOM 2495 O O . LEU B 1 128 ? 12.383 14.742 4.215 1 94.88 128 LEU B O 1
ATOM 2499 N N . ARG B 1 129 ? 13.203 15.641 2.35 1 97.12 129 ARG B N 1
ATOM 2500 C CA . ARG B 1 129 ? 14.57 15.195 2.592 1 97.12 129 ARG B CA 1
ATOM 2501 C C . ARG B 1 129 ? 15.445 16.359 3.064 1 97.12 129 ARG B C 1
ATOM 2503 O O . ARG B 1 129 ? 15.484 17.406 2.428 1 97.12 129 ARG B O 1
ATOM 2510 N N . ARG B 1 130 ? 16.141 16.094 4.16 1 95.94 130 ARG B N 1
ATOM 2511 C CA . ARG B 1 130 ? 17.062 17.078 4.699 1 95.94 130 ARG B CA 1
ATOM 2512 C C . ARG B 1 130 ? 18.312 17.188 3.832 1 95.94 130 ARG B C 1
ATOM 2514 O O . ARG B 1 130 ? 18.953 16.172 3.523 1 95.94 130 ARG B O 1
ATOM 2521 N N . ILE B 1 131 ? 18.719 18.312 3.48 1 94.5 131 ILE B N 1
ATOM 2522 C CA . ILE B 1 131 ? 19.844 18.438 2.559 1 94.5 131 ILE B CA 1
ATOM 2523 C C . ILE B 1 131 ? 21.016 19.125 3.264 1 94.5 131 ILE B C 1
ATOM 2525 O O . ILE B 1 131 ? 22.172 18.781 3.039 1 94.5 131 ILE B O 1
ATOM 2529 N N . LEU B 1 132 ? 20.781 20.156 4.039 1 92.44 132 LEU B N 1
ATOM 2530 C CA . LEU B 1 132 ? 21.922 20.844 4.652 1 92.44 132 LEU B CA 1
ATOM 2531 C C . LEU B 1 132 ? 21.469 21.641 5.871 1 92.44 132 LEU B C 1
ATOM 2533 O O . LEU B 1 132 ? 20.266 21.859 6.066 1 92.44 132 LEU B O 1
ATOM 2537 N N . CYS B 1 133 ? 22.516 21.953 6.609 1 93.25 133 CYS B N 1
ATOM 2538 C CA . CYS B 1 133 ? 22.344 22.922 7.68 1 93.25 133 CYS B CA 1
ATOM 2539 C C . CYS B 1 133 ? 22.656 24.328 7.191 1 93.25 133 CYS B C 1
ATOM 2541 O O . CYS B 1 133 ? 23.766 24.594 6.73 1 93.25 133 CYS B O 1
ATOM 2543 N N . ASN B 1 134 ? 21.656 25.172 7.188 1 92.69 134 ASN B N 1
ATOM 2544 C CA . ASN B 1 134 ? 21.875 26.578 6.852 1 92.69 134 ASN B CA 1
ATOM 2545 C C . ASN B 1 134 ? 22.438 27.344 8.031 1 92.69 134 ASN B C 1
ATOM 2547 O O . ASN B 1 134 ? 21.734 27.609 9.008 1 92.69 134 ASN B O 1
ATOM 2551 N N . PRO B 1 135 ? 23.578 27.719 7.965 1 90.62 135 PRO B N 1
ATOM 2552 C CA . PRO B 1 135 ? 24.203 28.375 9.117 1 90.62 135 PRO B CA 1
ATOM 2553 C C . PRO B 1 135 ? 23.625 29.766 9.391 1 90.62 135 PRO B C 1
ATOM 2555 O O . PRO B 1 135 ? 23.75 30.297 10.5 1 90.62 135 PRO B O 1
ATOM 2558 N N . ILE B 1 136 ? 23.047 30.328 8.367 1 92.19 136 ILE B N 1
ATOM 2559 C CA . ILE B 1 136 ? 22.484 31.672 8.508 1 92.19 136 ILE B CA 1
ATOM 2560 C C . ILE B 1 136 ? 21.188 31.609 9.312 1 92.19 136 ILE B C 1
ATOM 2562 O O . ILE B 1 136 ? 21.016 32.344 10.289 1 92.19 136 ILE B O 1
ATOM 2566 N N . THR B 1 137 ? 20.328 30.688 8.961 1 91.19 137 THR B N 1
ATOM 2567 C CA . THR B 1 137 ? 19.016 30.594 9.602 1 91.19 137 THR B CA 1
ATOM 2568 C C . THR B 1 137 ? 19.078 29.688 10.836 1 91.19 137 THR B C 1
ATOM 2570 O O . THR B 1 137 ? 18.203 29.734 11.695 1 91.19 137 THR B O 1
ATOM 2573 N N . GLY B 1 138 ? 20.156 28.906 10.844 1 93.38 138 GLY B N 1
ATOM 2574 C CA . GLY B 1 138 ? 20.266 27.953 11.938 1 93.38 138 GLY B CA 1
ATOM 2575 C C . GLY B 1 138 ? 19.312 26.781 11.797 1 93.38 138 GLY B C 1
ATOM 2576 O O . GLY B 1 138 ? 19.047 26.078 12.766 1 93.38 138 GLY B O 1
ATOM 2577 N N . HIS B 1 139 ? 18.656 26.656 10.641 1 94.62 139 HIS B N 1
ATOM 2578 C CA . HIS B 1 139 ? 17.703 25.578 10.375 1 94.62 139 HIS B CA 1
ATOM 2579 C C . HIS B 1 139 ? 18.203 24.656 9.273 1 94.62 139 HIS B C 1
ATOM 2581 O O . HIS B 1 139 ? 18.969 25.078 8.398 1 94.62 139 HIS B O 1
ATOM 2587 N N . TYR B 1 140 ? 17.734 23.406 9.445 1 94.88 140 TYR B N 1
ATOM 2588 C CA . TYR B 1 140 ? 17.953 22.484 8.336 1 94.88 140 TYR B CA 1
ATOM 2589 C C . TYR B 1 140 ? 17.094 22.844 7.137 1 94.88 140 TYR B C 1
ATOM 2591 O O . TYR B 1 140 ? 15.945 23.281 7.301 1 94.88 140 TYR B O 1
ATOM 2599 N N . GLU B 1 141 ? 17.641 22.594 5.988 1 95.62 141 GLU B N 1
ATOM 2600 C CA . GLU B 1 141 ? 16.891 22.75 4.746 1 95.62 141 GLU B CA 1
ATOM 2601 C C . GLU B 1 141 ? 16.391 21.406 4.227 1 95.62 141 GLU B C 1
ATOM 2603 O O . GLU B 1 141 ? 17.109 20.406 4.293 1 95.62 141 GLU B O 1
ATOM 2608 N N . TYR B 1 142 ? 15.109 21.438 3.707 1 96.12 142 TYR B N 1
ATOM 2609 C CA . TYR B 1 142 ? 14.477 20.234 3.193 1 96.12 142 TYR B CA 1
ATOM 2610 C C . TYR B 1 142 ? 14.031 20.422 1.747 1 96.12 142 TYR B C 1
ATOM 2612 O O . TYR B 1 142 ? 13.742 21.547 1.32 1 96.12 142 TYR B O 1
ATOM 2620 N N . VAL B 1 143 ? 14.055 19.312 0.983 1 97.12 143 VAL B N 1
ATOM 2621 C CA . VAL B 1 143 ? 13.516 19.328 -0.373 1 97.12 143 VAL B CA 1
ATOM 2622 C C . VAL B 1 143 ? 12.406 18.297 -0.499 1 97.12 143 VAL B C 1
ATOM 2624 O O . VAL B 1 143 ? 12.43 17.266 0.184 1 97.12 143 VAL B O 1
ATOM 2627 N N . ARG B 1 144 ? 11.445 18.516 -1.388 1 95.94 144 ARG B N 1
ATOM 2628 C CA . ARG B 1 144 ? 10.367 17.594 -1.7 1 95.94 144 ARG B CA 1
ATOM 2629 C C . ARG B 1 144 ? 10.883 16.422 -2.531 1 95.94 144 ARG B C 1
ATOM 2631 O O . ARG B 1 144 ? 11.648 16.609 -3.475 1 95.94 144 ARG B O 1
ATOM 2638 N N . GLU B 1 145 ? 10.508 15.234 -2.105 1 95.06 145 GLU B N 1
ATOM 2639 C CA . GLU B 1 145 ? 10.914 14.031 -2.814 1 95.06 145 GLU B CA 1
ATOM 2640 C C . GLU B 1 145 ? 9.812 12.969 -2.781 1 95.06 145 GLU B C 1
ATOM 2642 O O . GLU B 1 145 ? 9 12.945 -1.856 1 95.06 145 GLU B O 1
ATOM 2647 N N . MET B 1 146 ? 9.758 12.242 -3.855 1 90.38 146 MET B N 1
ATOM 2648 C CA . MET B 1 146 ? 8.922 11.039 -3.861 1 90.38 146 MET B CA 1
ATOM 2649 C C . MET B 1 146 ? 9.758 9.797 -3.562 1 90.38 146 MET B C 1
ATOM 2651 O O . MET B 1 146 ? 10.75 9.531 -4.238 1 90.38 146 MET B O 1
ATOM 2655 N N . GLN B 1 147 ? 9.312 9.125 -2.525 1 91.44 147 GLN B N 1
ATOM 2656 C CA . GLN B 1 147 ? 10.016 7.895 -2.172 1 91.44 147 GLN B CA 1
ATOM 2657 C C . GLN B 1 147 ? 9.195 6.664 -2.555 1 91.44 147 GLN B C 1
ATOM 2659 O O . GLN B 1 147 ? 8.023 6.555 -2.188 1 91.44 147 GLN B O 1
ATOM 2664 N N . THR B 1 148 ? 9.852 5.711 -3.229 1 91.75 148 THR B N 1
ATOM 2665 C CA . THR B 1 148 ? 9.195 4.461 -3.602 1 91.75 148 THR B CA 1
ATOM 2666 C C . THR B 1 148 ? 9.258 3.455 -2.457 1 91.75 148 THR B C 1
ATOM 2668 O O . THR B 1 148 ? 10.32 3.248 -1.86 1 91.75 148 THR B O 1
ATOM 2671 N N . ILE B 1 149 ? 8.055 2.963 -2.131 1 91.44 149 ILE B N 1
ATOM 2672 C CA . ILE B 1 149 ? 8.031 1.911 -1.12 1 91.44 149 ILE B CA 1
ATOM 2673 C C . ILE B 1 149 ? 7.277 0.696 -1.66 1 91.44 149 ILE B C 1
ATOM 2675 O O . ILE B 1 149 ? 6.402 0.831 -2.518 1 91.44 149 ILE B O 1
ATOM 2679 N N . THR B 1 150 ? 7.645 -0.508 -1.173 1 94.06 150 THR B N 1
ATOM 2680 C CA . THR B 1 150 ? 6.91 -1.734 -1.457 1 94.06 150 THR B CA 1
ATOM 2681 C C . THR B 1 150 ? 5.777 -1.929 -0.455 1 94.06 150 THR B C 1
ATOM 2683 O O . THR B 1 150 ? 5.969 -1.753 0.75 1 94.06 150 THR B O 1
ATOM 2686 N N . VAL B 1 151 ? 4.586 -2.277 -1.004 1 92.75 151 VAL B N 1
ATOM 2687 C CA . VAL B 1 151 ? 3.447 -2.383 -0.099 1 92.75 151 VAL B CA 1
ATOM 2688 C C . VAL B 1 151 ? 2.939 -3.824 -0.073 1 92.75 151 VAL B C 1
ATOM 2690 O O . VAL B 1 151 ? 1.996 -4.145 0.653 1 92.75 151 VAL B O 1
ATOM 2693 N N . GLY B 1 152 ? 3.535 -4.699 -0.84 1 95.44 152 GLY B N 1
ATOM 2694 C CA . GLY B 1 152 ? 3.217 -6.113 -0.926 1 95.44 152 GLY B CA 1
ATOM 2695 C C . GLY B 1 152 ? 3.861 -6.801 -2.117 1 95.44 152 GLY B C 1
ATOM 2696 O O . GLY B 1 152 ? 4.613 -6.176 -2.867 1 95.44 152 GLY B O 1
ATOM 2697 N N . CYS B 1 153 ? 3.551 -8.031 -2.27 1 98.06 153 CYS B N 1
ATOM 2698 C CA . CYS B 1 153 ? 4.07 -8.812 -3.383 1 98.06 153 CYS B CA 1
ATOM 2699 C C . CYS B 1 153 ? 2.959 -9.625 -4.047 1 98.06 153 CYS B C 1
ATOM 2701 O O . CYS B 1 153 ? 1.996 -10.016 -3.387 1 98.06 153 CYS B O 1
ATOM 2703 N N . HIS B 1 154 ? 3.078 -9.805 -5.27 1 98.19 154 HIS B N 1
ATOM 2704 C CA . HIS B 1 154 ? 2.051 -10.547 -5.996 1 98.19 154 HIS B CA 1
ATOM 2705 C C . HIS B 1 154 ? 2.67 -11.438 -7.066 1 98.19 154 HIS B C 1
ATOM 2707 O O . HIS B 1 154 ? 3.84 -11.273 -7.418 1 98.19 154 HIS B O 1
ATOM 2713 N N . SER B 1 155 ? 1.913 -12.383 -7.543 1 98.44 155 SER B N 1
ATOM 2714 C CA . SER B 1 155 ? 2.396 -13.383 -8.484 1 98.44 155 SER B CA 1
ATOM 2715 C C . SER B 1 155 ? 2.07 -13 -9.922 1 98.44 155 SER B C 1
ATOM 2717 O O . SER B 1 155 ? 0.92 -12.695 -10.242 1 98.44 155 SER B O 1
ATOM 2719 N N . VAL B 1 156 ? 3.084 -13.094 -10.781 1 97.88 156 VAL B N 1
ATOM 2720 C CA . VAL B 1 156 ? 2.965 -12.648 -12.164 1 97.88 156 VAL B CA 1
ATOM 2721 C C . VAL B 1 156 ? 3.654 -13.648 -13.094 1 97.88 156 VAL B C 1
ATOM 2723 O O . VAL B 1 156 ? 4.719 -14.172 -12.766 1 97.88 156 VAL B O 1
ATOM 2726 N N . LEU B 1 157 ? 3.057 -13.883 -14.211 1 97.12 157 LEU B N 1
ATOM 2727 C CA . LEU B 1 157 ? 3.73 -14.688 -15.219 1 97.12 157 LEU B CA 1
ATOM 2728 C C . LEU B 1 157 ? 4.699 -13.844 -16.047 1 97.12 157 LEU B C 1
ATOM 2730 O O . LEU B 1 157 ? 4.453 -12.656 -16.266 1 97.12 157 LEU B O 1
ATOM 2734 N N . PRO B 1 158 ? 5.801 -14.414 -16.5 1 95.25 158 PRO B N 1
ATOM 2735 C CA . PRO B 1 158 ? 6.727 -13.68 -17.375 1 95.25 158 PRO B CA 1
ATOM 2736 C C . PRO B 1 158 ? 6.172 -13.477 -18.781 1 95.25 158 PRO B C 1
ATOM 2738 O O . PRO B 1 158 ? 5.254 -14.188 -19.188 1 95.25 158 PRO B O 1
ATOM 2741 N N . ARG B 1 159 ? 6.707 -12.492 -19.391 1 94.44 159 ARG B N 1
ATOM 2742 C CA . ARG B 1 159 ? 6.398 -12.336 -20.812 1 94.44 159 ARG B CA 1
ATOM 2743 C C . ARG B 1 159 ? 7.039 -13.453 -21.641 1 94.44 159 ARG B C 1
ATOM 2745 O O . ARG B 1 159 ? 8.164 -13.875 -21.359 1 94.44 159 ARG B O 1
ATOM 2752 N N . THR B 1 160 ? 6.293 -14.078 -22.516 1 87.62 160 THR B N 1
ATOM 2753 C CA . THR B 1 160 ? 6.82 -15.109 -23.406 1 87.62 160 THR B CA 1
ATOM 2754 C C . THR B 1 160 ? 7.051 -14.555 -24.797 1 87.62 160 THR B C 1
ATOM 2756 O O . THR B 1 160 ? 6.258 -13.75 -25.297 1 87.62 160 THR B O 1
ATOM 2759 N N . GLN B 1 161 ? 8.297 -14.383 -25.234 1 73.19 161 GLN B N 1
ATOM 2760 C CA . GLN B 1 161 ? 8.602 -14.031 -26.609 1 73.19 161 GLN B CA 1
ATOM 2761 C C . GLN B 1 161 ? 8.25 -15.164 -27.562 1 73.19 161 GLN B C 1
ATOM 2763 O O . GLN B 1 161 ? 8.555 -16.328 -27.297 1 73.19 161 GLN B O 1
ATOM 2768 N N . PHE B 1 162 ? 7.062 -15.32 -27.969 1 56.59 162 PHE B N 1
ATOM 2769 C CA . PHE B 1 162 ? 6.836 -16.359 -28.969 1 56.59 162 PHE B CA 1
ATOM 2770 C C . PHE B 1 162 ? 7.941 -16.328 -30.016 1 56.59 162 PHE B C 1
ATOM 2772 O O . PHE B 1 162 ? 8.273 -15.273 -30.562 1 56.59 162 PHE B O 1
ATOM 2779 N N . ALA B 1 163 ? 8.883 -17.203 -30 1 47.91 163 ALA B N 1
ATOM 2780 C CA . ALA B 1 163 ? 9.68 -17.469 -31.203 1 47.91 163 ALA B CA 1
ATOM 2781 C C . ALA B 1 163 ? 8.8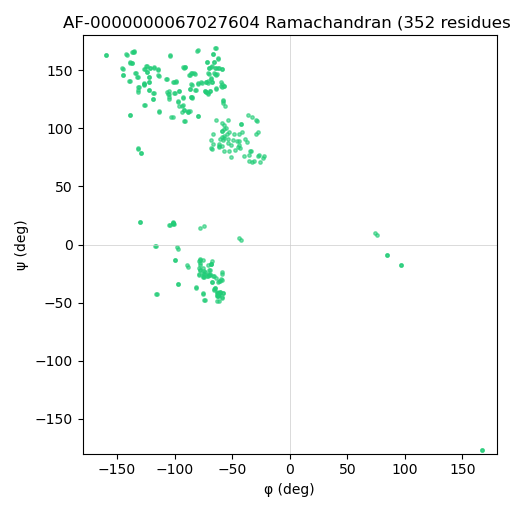12 -17.5 -32.438 1 47.91 163 ALA B C 1
ATOM 2783 O O . ALA B 1 163 ? 7.801 -18.203 -32.5 1 47.91 163 ALA B O 1
ATOM 2784 N N . SER B 1 164 ? 8.656 -16.484 -33.219 1 42.06 164 SER B N 1
ATOM 2785 C CA . SER B 1 164 ? 8.102 -16.625 -34.562 1 42.06 164 SER B CA 1
ATOM 2786 C C . SER B 1 164 ? 8.406 -18 -35.156 1 42.06 164 SER B C 1
ATOM 2788 O O . SER B 1 164 ? 9.531 -18.484 -35.031 1 42.06 164 SER B O 1
ATOM 2790 N N . SER B 1 165 ? 7.504 -18.906 -35.281 1 40.38 165 SER B N 1
ATOM 2791 C CA . SER B 1 1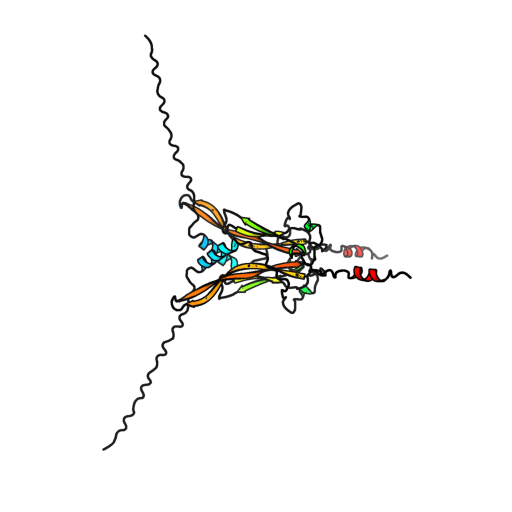65 ? 7.648 -20.109 -36.062 1 40.38 165 SER B CA 1
ATOM 2792 C C . SER B 1 165 ? 8.398 -19.828 -37.375 1 40.38 165 SER B C 1
ATOM 2794 O O . SER B 1 165 ? 7.992 -18.969 -38.156 1 40.38 165 SER B O 1
ATOM 2796 N N . ILE B 1 166 ? 9.672 -19.922 -37.469 1 40.25 166 ILE B N 1
ATOM 2797 C CA . ILE B 1 166 ? 10.453 -20.047 -38.688 1 40.25 166 ILE B CA 1
ATOM 2798 C C . ILE B 1 166 ? 9.766 -21.016 -39.625 1 40.25 166 ILE B C 1
ATOM 2800 O O . ILE B 1 166 ? 10.391 -21.516 -40.562 1 40.25 166 ILE B O 1
ATOM 2804 N N . GLY B 1 167 ? 8.578 -21.547 -39.312 1 38.06 167 GLY B N 1
ATOM 2805 C CA . GLY B 1 167 ? 8.117 -22.578 -40.25 1 38.06 167 GLY B CA 1
ATOM 2806 C C . GLY B 1 167 ? 7.863 -22.062 -41.656 1 38.06 167 GLY B C 1
ATOM 2807 O O . GLY B 1 167 ? 7.578 -22.844 -42.562 1 38.06 167 GLY B O 1
ATOM 2808 N N . GLU B 1 168 ? 7.496 -20.766 -41.844 1 38.44 168 GLU B N 1
ATOM 2809 C CA . GLU B 1 168 ? 6.941 -20.547 -43.188 1 38.44 168 GLU B CA 1
ATOM 2810 C C . GLU B 1 168 ? 8.039 -20.547 -44.25 1 38.44 168 GLU B C 1
ATOM 2812 O O . GLU B 1 168 ? 7.746 -20.578 -45.438 1 38.44 168 GLU B O 1
ATOM 2817 N N . HIS B 1 169 ? 9.305 -20.25 -43.812 1 36.47 169 HIS B N 1
ATOM 2818 C CA . HIS B 1 169 ? 10.188 -20 -44.969 1 36.47 169 HIS B CA 1
ATOM 2819 C C . HIS B 1 169 ? 10.562 -21.297 -45.656 1 36.47 169 HIS B C 1
ATOM 2821 O O . HIS B 1 169 ? 11.141 -21.281 -46.75 1 36.47 169 HIS B O 1
ATOM 2827 N N . TYR B 1 170 ? 10.57 -22.406 -44.906 1 36.19 170 TYR B N 1
ATOM 2828 C CA . TYR B 1 170 ? 11.242 -23.5 -45.625 1 36.19 170 TYR B CA 1
ATOM 2829 C C . TYR B 1 170 ? 10.32 -24.125 -46.656 1 36.19 170 TYR B C 1
ATOM 2831 O O . TYR B 1 170 ? 10.711 -25.047 -47.375 1 36.19 170 TYR B O 1
ATOM 2839 N N . SER B 1 171 ? 8.984 -23.828 -46.562 1 35.56 171 SER B N 1
ATOM 2840 C CA . SER B 1 171 ? 8.219 -24.703 -47.438 1 35.56 171 SER B CA 1
ATOM 2841 C C . SER B 1 171 ? 8.375 -24.266 -48.906 1 35.56 171 SER B C 1
ATOM 2843 O O . SER B 1 171 ? 7.781 -24.875 -49.812 1 35.56 171 SER B O 1
ATOM 2845 N N . VAL B 1 172 ? 8.898 -23.078 -49.156 1 35.38 172 VAL B N 1
ATOM 2846 C CA . VAL B 1 172 ? 8.695 -22.672 -50.562 1 35.38 172 VAL B CA 1
ATOM 2847 C C . VAL B 1 172 ? 9.633 -23.438 -51.469 1 35.38 172 VAL B C 1
ATOM 2849 O O . VAL B 1 172 ? 9.57 -23.297 -52.688 1 35.38 172 VAL B O 1
ATOM 2852 N N . LEU B 1 173 ? 10.703 -23.984 -50.938 1 30.5 173 LEU B N 1
ATOM 2853 C CA . LEU B 1 173 ? 11.68 -24.359 -51.938 1 30.5 173 LEU B CA 1
ATOM 2854 C C . LEU B 1 173 ? 11.195 -25.578 -52.75 1 30.5 173 LEU B C 1
ATOM 2856 O O . LEU B 1 173 ? 11.789 -25.953 -53.75 1 30.5 173 LEU B O 1
ATOM 2860 N N . PHE B 1 174 ? 10.375 -26.406 -52.188 1 28.8 174 PHE B N 1
ATOM 2861 C CA . PHE B 1 174 ? 10.398 -27.703 -52.844 1 28.8 174 PHE B CA 1
ATOM 2862 C C . PHE B 1 174 ? 9.594 -27.688 -54.125 1 28.8 174 PHE B C 1
ATOM 2864 O O . PHE B 1 174 ? 9.578 -28.672 -54.875 1 28.8 174 PHE B O 1
ATOM 2871 N N . ASN B 1 175 ? 8.688 -26.797 -54.375 1 26.47 175 ASN B N 1
ATOM 2872 C CA . ASN B 1 175 ? 7.82 -27.125 -55.469 1 26.47 175 ASN B CA 1
ATOM 2873 C C . ASN B 1 175 ? 8.508 -26.875 -56.812 1 26.47 175 ASN B C 1
ATOM 2875 O O . ASN B 1 175 ? 8.227 -25.891 -57.5 1 26.47 175 ASN B O 1
ATOM 2879 N N . ARG B 1 176 ? 9.844 -26.688 -56.844 1 28.41 176 ARG B N 1
ATOM 2880 C CA . ARG B 1 176 ? 10.352 -26.594 -58.219 1 28.41 176 ARG B CA 1
ATOM 2881 C C . ARG B 1 176 ? 10 -27.844 -59 1 28.41 176 ARG B C 1
ATOM 2883 O O . ARG B 1 176 ? 10.117 -28.953 -58.5 1 28.41 176 ARG B O 1
ATOM 2890 N N . GLU B 1 177 ? 9.305 -27.719 -60.188 1 25.16 177 GLU B N 1
ATOM 2891 C CA . GLU B 1 177 ? 8.727 -28.484 -61.281 1 25.16 177 GLU B CA 1
ATOM 2892 C C . GLU B 1 177 ? 9.734 -29.484 -61.875 1 25.16 177 GLU B C 1
ATOM 2894 O O . GLU B 1 177 ? 10.82 -29.078 -62.281 1 25.16 177 GLU B O 1
ATOM 2899 N N . ILE B 1 178 ? 9.836 -30.703 -61.281 1 20.97 178 ILE B N 1
ATOM 2900 C CA . ILE B 1 178 ? 10.117 -31.781 -62.219 1 20.97 178 ILE B CA 1
ATOM 2901 C C . ILE B 1 178 ? 8.961 -31.938 -63.188 1 20.97 178 ILE B C 1
ATOM 2903 O O . ILE B 1 178 ? 7.797 -31.984 -62.781 1 20.97 178 ILE B O 1
#

Sequence (356 aa):
MSVTFRSASTRRQKIHLSSVEETICEEPDDLDLRLFDWYKESSDSYSAEIIDEDWIPMFPEPDICKKLPETGIDTSTMQRSLCPWQWRLNHDEHREPKILSEAYCLCRKSRGVSGAFCMPIKREVAVLRRILCNPITGHYEYVREMQTITVGCHSVLPRTQFASSIGEHYSVLFNREIMSVTFRSASTRRQKIHLSSVEETICEEPDDLDLRLFDWYKESSDSYSAEIIDEDWIPMFPEPDICKKLPETGIDTSTMQRSLCPWQWRLNHDEHREPKILSEAYCLCRKSRGVSGAFCMPIKREVAVLRRILCNPITGHYEYVREMQTITVGCHSVLPRTQFASSIGEHYSVLFNREI

Solvent-accessible surface area (backbone atoms only — not comparable to full-atom values): 21035 Å² total; per-residue (Å²): 138,86,81,78,81,77,78,78,77,77,78,74,75,74,74,72,73,71,72,74,70,73,78,72,52,40,79,51,92,57,49,63,55,53,45,41,52,46,36,57,64,52,52,75,40,80,82,61,79,48,84,50,91,80,67,77,58,62,81,81,56,58,72,69,56,80,38,64,52,46,35,48,77,86,50,52,69,54,45,15,22,28,27,30,58,44,78,42,79,48,76,38,96,51,34,39,71,37,57,42,77,28,36,38,55,45,29,59,51,21,34,81,44,88,76,29,26,32,35,56,39,36,41,74,41,66,31,31,36,56,75,46,69,38,79,86,80,37,26,44,39,69,44,84,42,77,43,81,39,30,75,40,28,21,38,28,47,58,65,43,75,73,73,74,75,73,63,72,72,65,64,67,66,67,78,66,84,124,137,84,82,78,82,77,81,76,81,78,78,77,74,74,73,73,73,70,71,74,70,73,78,74,53,39,79,50,91,57,48,62,54,53,45,40,54,46,36,57,63,50,53,74,40,78,80,61,79,48,84,50,91,80,65,77,59,60,80,81,56,57,73,70,58,79,38,64,51,46,34,46,78,87,50,53,69,53,47,14,22,28,28,31,57,45,78,43,76,48,75,38,95,52,33,40,70,37,56,44,77,28,36,40,55,45,31,58,50,22,31,81,45,85,76,30,26,31,35,55,40,34,40,73,40,64,31,32,35,56,74,45,68,36,79,87,78,36,24,45,39,68,44,85,41,77,42,80,39,28,75,40,30,22,38,28,46,59,65,45,76,74,74,73,74,72,66,72,71,69,65,68,66,69,76,65,84,125

Radius of gyration: 35.12 Å; Cα contacts (8 Å, |Δi|>4): 617; chains: 2; bounding box: 159×127×97 Å

Organism: Dracunculus medinensis (NCBI:txid318479)

pLDDT: mean 79.41, std 22.84, range [20.48, 98.62]